Protein AF-A0A165A6G9-F1 (afdb_monomer_lite)

Structure (mmCIF, N/CA/C/O backbone):
data_AF-A0A165A6G9-F1
#
_entry.id   AF-A0A165A6G9-F1
#
loop_
_atom_site.group_PDB
_atom_site.id
_atom_site.type_symbol
_atom_site.label_atom_id
_atom_site.label_alt_id
_atom_site.label_comp_id
_atom_site.label_asym_id
_atom_site.label_entity_id
_atom_site.label_seq_id
_atom_site.pdbx_PDB_ins_code
_atom_site.Cartn_x
_atom_site.Cartn_y
_atom_site.Cartn_z
_atom_site.occupancy
_atom_site.B_iso_or_equiv
_atom_site.auth_seq_id
_atom_site.auth_comp_id
_atom_site.auth_asym_id
_atom_site.auth_atom_id
_atom_site.pdbx_PDB_model_num
ATOM 1 N N . MET A 1 1 ? 13.739 -10.660 8.181 1.00 81.69 1 MET A N 1
ATOM 2 C CA . MET A 1 1 ? 13.231 -10.036 6.948 1.00 81.69 1 MET A CA 1
ATOM 3 C C . MET A 1 1 ? 11.710 -9.953 7.021 1.00 81.69 1 MET A C 1
ATOM 5 O O . MET A 1 1 ? 11.061 -10.985 7.175 1.00 81.69 1 MET A O 1
ATOM 9 N N . GLN A 1 2 ? 11.152 -8.743 7.011 1.00 91.69 2 GLN A N 1
ATOM 10 C CA . GLN A 1 2 ? 9.726 -8.486 6.833 1.00 91.69 2 GLN A CA 1
ATOM 11 C C . GLN A 1 2 ? 9.306 -8.967 5.447 1.00 91.69 2 GLN A C 1
ATOM 13 O O . GLN A 1 2 ? 10.060 -8.857 4.481 1.00 91.69 2 GLN A O 1
ATOM 18 N N . ARG A 1 3 ? 8.102 -9.519 5.363 1.00 95.75 3 ARG A N 1
ATOM 19 C CA . ARG A 1 3 ? 7.525 -10.015 4.116 1.00 95.75 3 ARG A CA 1
ATOM 20 C C . ARG A 1 3 ? 6.357 -9.120 3.710 1.00 95.75 3 ARG A C 1
ATOM 22 O O . ARG A 1 3 ? 5.748 -8.523 4.603 1.00 95.75 3 ARG A O 1
ATOM 29 N N . PRO A 1 4 ? 6.022 -9.063 2.412 1.00 97.75 4 PRO A N 1
ATOM 30 C CA . PRO A 1 4 ? 4.798 -8.421 1.963 1.00 97.75 4 PRO A CA 1
ATOM 31 C C . PRO A 1 4 ? 3.583 -8.954 2.730 1.00 97.75 4 PRO A C 1
ATOM 33 O O . PRO A 1 4 ? 3.508 -10.139 3.061 1.00 97.75 4 PRO A O 1
ATOM 36 N N . THR A 1 5 ? 2.615 -8.077 2.985 1.00 98.25 5 THR A N 1
ATOM 37 C CA . THR A 1 5 ? 1.300 -8.439 3.526 1.00 98.25 5 THR A CA 1
ATOM 38 C C . THR A 1 5 ? 0.587 -9.429 2.608 1.00 98.25 5 THR A C 1
ATOM 40 O O . THR A 1 5 ? -0.023 -10.378 3.088 1.00 98.25 5 THR A O 1
ATOM 43 N N . CYS A 1 6 ? 0.693 -9.235 1.295 1.00 96.88 6 CYS A N 1
ATOM 44 C CA . CYS A 1 6 ? 0.310 -10.193 0.259 1.00 96.88 6 CYS A CA 1
ATOM 45 C C . CYS A 1 6 ? 1.300 -10.100 -0.906 1.00 96.88 6 CYS A C 1
ATOM 47 O O . CYS A 1 6 ? 1.928 -9.060 -1.100 1.00 96.88 6 CYS A O 1
ATOM 49 N N . SER A 1 7 ? 1.405 -11.165 -1.695 1.00 97.44 7 SER A N 1
ATOM 50 C CA . SER A 1 7 ? 2.203 -11.203 -2.925 1.00 97.44 7 SER A CA 1
ATOM 51 C C . SER A 1 7 ? 1.395 -11.839 -4.053 1.00 97.44 7 SER A C 1
ATOM 53 O O . SER A 1 7 ? 0.487 -12.625 -3.789 1.00 97.44 7 SER A O 1
ATOM 55 N N . GLY A 1 8 ? 1.745 -11.520 -5.300 1.00 97.75 8 GLY A N 1
ATOM 56 C CA . GLY A 1 8 ? 1.113 -12.093 -6.492 1.00 97.75 8 GLY A CA 1
ATOM 57 C C . GLY A 1 8 ? -0.307 -11.592 -6.764 1.00 97.75 8 GLY A C 1
ATOM 58 O O . GLY A 1 8 ? -1.039 -12.244 -7.503 1.00 97.75 8 GLY A O 1
ATOM 59 N N . ILE A 1 9 ? -0.709 -10.454 -6.183 1.00 97.94 9 ILE A N 1
ATOM 60 C CA . ILE A 1 9 ? -2.047 -9.884 -6.386 1.00 97.94 9 ILE A CA 1
ATOM 61 C C . ILE A 1 9 ? -2.006 -8.408 -6.783 1.00 97.94 9 ILE A C 1
ATOM 63 O O . ILE A 1 9 ? -1.076 -7.679 -6.445 1.00 97.94 9 ILE A O 1
ATOM 67 N N . ARG A 1 10 ? -3.071 -7.934 -7.432 1.00 97.50 10 ARG A N 1
ATOM 68 C CA . ARG A 1 10 ? -3.329 -6.511 -7.695 1.00 97.50 10 ARG A CA 1
ATOM 69 C C . ARG A 1 10 ? -4.549 -6.006 -6.926 1.00 97.50 10 ARG A C 1
ATOM 71 O O . ARG A 1 10 ? -5.509 -6.741 -6.699 1.00 97.50 10 ARG A O 1
ATOM 78 N N . ILE A 1 11 ? -4.538 -4.719 -6.579 1.00 98.19 11 ILE A N 1
ATOM 79 C CA . ILE A 1 11 ? -5.637 -4.050 -5.870 1.00 98.19 11 ILE A CA 1
ATOM 80 C C . ILE A 1 11 ? -6.477 -3.252 -6.867 1.00 98.19 11 ILE A C 1
ATOM 82 O O . ILE A 1 11 ? -6.028 -2.244 -7.415 1.00 98.19 11 ILE A O 1
ATOM 86 N N . ARG A 1 12 ? -7.713 -3.693 -7.111 1.00 97.06 12 ARG A N 1
ATOM 87 C CA . ARG A 1 12 ? -8.580 -3.107 -8.146 1.00 97.06 12 ARG A CA 1
ATOM 88 C C . ARG A 1 12 ? -9.448 -1.979 -7.604 1.00 97.06 12 ARG A C 1
ATOM 90 O O . ARG A 1 12 ? -9.757 -1.044 -8.336 1.00 97.06 12 ARG A O 1
ATOM 97 N N . SER A 1 13 ? -9.844 -2.080 -6.338 1.00 97.12 13 SER A N 1
ATOM 98 C CA . SER A 1 13 ? -10.849 -1.222 -5.711 1.00 97.12 13 SER A CA 1
ATOM 99 C C . SER A 1 13 ? -10.533 -0.947 -4.239 1.00 97.12 13 SER A C 1
ATOM 101 O O . SER A 1 13 ? -9.687 -1.601 -3.624 1.00 97.12 13 SER A O 1
ATOM 103 N N . THR A 1 14 ? -11.242 0.012 -3.642 1.00 96.62 14 THR A N 1
ATOM 104 C CA . THR A 1 14 ? -11.184 0.258 -2.193 1.00 96.62 14 THR A CA 1
ATOM 105 C C . THR A 1 14 ? -11.700 -0.933 -1.387 1.00 96.62 14 THR A C 1
ATOM 107 O O . THR A 1 14 ? -11.187 -1.186 -0.302 1.00 96.62 14 THR A O 1
ATOM 110 N N . GLN A 1 15 ? -12.642 -1.709 -1.930 1.00 96.44 15 GLN A N 1
ATOM 111 C CA . GLN A 1 15 ? -13.138 -2.931 -1.299 1.00 96.44 15 GLN A CA 1
ATOM 112 C C . GLN A 1 15 ? -12.048 -4.009 -1.214 1.00 96.44 15 GLN A C 1
ATOM 114 O O . GLN A 1 15 ? -11.901 -4.635 -0.164 1.00 96.44 15 GLN A O 1
ATOM 119 N N . ASP A 1 16 ? -11.233 -4.171 -2.264 1.00 97.81 16 ASP A N 1
ATOM 120 C CA . ASP A 1 16 ? -10.061 -5.056 -2.231 1.00 97.81 16 ASP A CA 1
ATOM 121 C C . ASP A 1 16 ? -9.096 -4.619 -1.114 1.00 97.81 16 ASP A C 1
ATOM 123 O O . ASP A 1 16 ? -8.673 -5.432 -0.289 1.00 97.81 16 ASP A O 1
ATOM 127 N N . ALA A 1 17 ? -8.806 -3.315 -1.029 1.00 98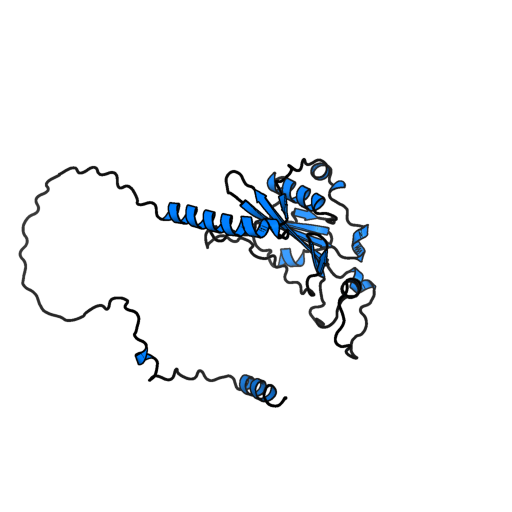.12 17 ALA A N 1
ATOM 128 C CA . ALA A 1 17 ? -7.949 -2.761 0.018 1.00 98.12 17 ALA A CA 1
ATOM 129 C C . ALA A 1 17 ? -8.520 -3.000 1.429 1.00 98.12 17 ALA A C 1
ATOM 131 O O . ALA A 1 17 ? -7.784 -3.406 2.328 1.00 98.12 17 ALA A O 1
ATOM 132 N N . HIS A 1 18 ? -9.827 -2.797 1.631 1.00 97.56 18 HIS A N 1
ATOM 133 C CA . HIS A 1 18 ? -10.496 -3.028 2.917 1.00 97.56 18 HIS A CA 1
ATOM 134 C C . HIS A 1 18 ? -10.428 -4.488 3.354 1.00 97.56 18 HIS A C 1
ATOM 136 O O . HIS A 1 18 ? -10.209 -4.739 4.535 1.00 97.56 18 HIS A O 1
ATOM 142 N N . ARG A 1 19 ? -10.551 -5.452 2.434 1.00 97.81 19 ARG A N 1
ATOM 143 C CA . ARG A 1 19 ? -10.390 -6.880 2.762 1.00 97.81 19 ARG A CA 1
ATOM 144 C C . ARG A 1 19 ? -8.980 -7.209 3.241 1.00 97.81 19 ARG A C 1
ATOM 146 O O . ARG A 1 19 ? -8.831 -7.885 4.256 1.00 97.81 19 ARG A O 1
ATOM 153 N N . ILE A 1 20 ? -7.955 -6.684 2.568 1.00 98.31 20 ILE A N 1
ATOM 154 C CA . ILE A 1 20 ? -6.555 -6.864 2.981 1.00 98.31 20 ILE A CA 1
ATOM 155 C C . ILE A 1 20 ? -6.313 -6.228 4.355 1.00 98.31 20 ILE A C 1
ATOM 157 O O . ILE A 1 20 ? -5.783 -6.875 5.255 1.00 98.31 20 ILE A O 1
ATOM 161 N N . ILE A 1 21 ? -6.766 -4.988 4.552 1.00 97.88 21 ILE A N 1
ATOM 162 C CA . ILE A 1 21 ? -6.654 -4.279 5.833 1.00 97.88 21 ILE A CA 1
ATOM 163 C C . ILE A 1 21 ? -7.393 -5.032 6.950 1.00 97.88 21 ILE A C 1
ATOM 165 O O . ILE A 1 21 ? -6.846 -5.187 8.040 1.00 97.88 21 ILE A O 1
ATOM 169 N N . ARG A 1 22 ? -8.589 -5.572 6.681 1.00 96.81 22 ARG A N 1
ATOM 170 C CA . ARG A 1 22 ? -9.343 -6.395 7.637 1.00 96.81 22 ARG A CA 1
ATOM 171 C C . ARG A 1 22 ? -8.592 -7.664 8.014 1.00 96.81 22 ARG A C 1
ATOM 173 O O . ARG A 1 22 ? -8.575 -8.035 9.184 1.00 96.81 22 ARG A O 1
ATOM 180 N N . ALA A 1 23 ? -7.974 -8.333 7.047 1.00 97.81 23 ALA A N 1
ATOM 181 C CA . ALA A 1 23 ? -7.169 -9.519 7.309 1.00 97.81 23 ALA A CA 1
ATOM 182 C C . ALA A 1 23 ? -5.972 -9.202 8.223 1.00 97.81 23 ALA A C 1
ATOM 184 O O . ALA A 1 23 ? -5.678 -9.983 9.127 1.00 97.81 23 ALA A O 1
ATOM 185 N N . VAL A 1 24 ? -5.327 -8.047 8.034 1.00 97.31 24 VAL A N 1
ATOM 186 C CA . VAL A 1 24 ? -4.235 -7.571 8.901 1.00 97.31 24 VAL A CA 1
ATOM 187 C C . VAL A 1 24 ? -4.740 -7.205 10.296 1.00 97.31 24 VAL A C 1
ATOM 189 O O . VAL A 1 24 ? -4.142 -7.609 11.285 1.00 97.31 24 VAL A O 1
ATOM 192 N N . GLU A 1 25 ? -5.872 -6.508 10.402 1.00 94.44 25 GLU A N 1
ATOM 193 C CA . GLU A 1 25 ? -6.500 -6.165 11.685 1.00 94.44 25 GLU A CA 1
ATOM 194 C C . GLU A 1 25 ? -6.889 -7.409 12.503 1.00 94.44 25 GLU A C 1
ATOM 196 O O . GLU A 1 25 ? -6.822 -7.410 13.730 1.00 94.44 25 GLU A O 1
ATOM 201 N N . LEU A 1 26 ? -7.256 -8.496 11.821 1.00 94.94 26 LEU A N 1
ATOM 202 C CA . LEU A 1 26 ? -7.512 -9.805 12.423 1.00 94.94 26 LEU A CA 1
ATOM 203 C C . LEU A 1 26 ? -6.234 -10.626 12.678 1.00 94.94 26 LEU A C 1
ATOM 205 O O . LEU A 1 26 ? -6.338 -11.796 13.040 1.00 94.94 26 LEU A O 1
ATOM 209 N N . ASN A 1 27 ? -5.046 -10.050 12.465 1.00 95.81 27 ASN A N 1
ATOM 210 C CA . ASN A 1 27 ? -3.739 -10.710 12.552 1.00 95.81 27 ASN A CA 1
ATOM 211 C C . ASN A 1 27 ? -3.600 -11.963 11.660 1.00 95.81 27 ASN A C 1
ATOM 213 O O . ASN A 1 27 ? -2.794 -12.845 11.944 1.00 95.81 27 ASN A O 1
ATOM 217 N N . LYS A 1 28 ? -4.379 -12.057 10.573 1.00 97.19 28 LYS A N 1
ATOM 218 C CA . LYS A 1 28 ? -4.275 -13.142 9.578 1.00 97.19 28 LYS A CA 1
ATOM 219 C C . LYS A 1 28 ? -3.214 -12.873 8.513 1.00 97.19 28 LYS A C 1
ATOM 221 O O . LYS A 1 28 ? -2.747 -13.806 7.871 1.00 97.19 28 LYS A O 1
ATOM 226 N N . LEU A 1 29 ? -2.861 -11.606 8.313 1.00 97.88 29 LEU A N 1
ATOM 227 C CA . LEU A 1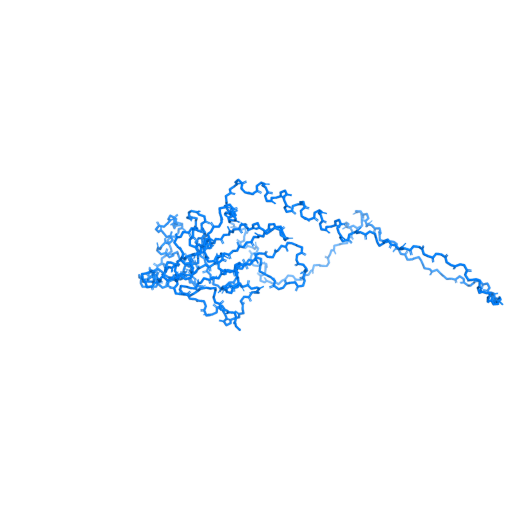 29 ? -1.793 -11.159 7.424 1.00 97.88 29 LEU A CA 1
ATOM 228 C C . LEU A 1 29 ? -0.826 -10.245 8.186 1.00 97.88 29 LEU A C 1
ATOM 230 O O . LEU A 1 29 ? -1.254 -9.571 9.126 1.00 97.88 29 LEU A O 1
ATOM 234 N N . PRO A 1 30 ? 0.460 -10.188 7.798 1.00 97.06 30 PRO A N 1
ATOM 235 C CA . PRO A 1 30 ? 1.442 -9.415 8.541 1.00 97.06 30 PRO A CA 1
ATOM 236 C C . PRO A 1 30 ? 1.252 -7.906 8.338 1.00 97.06 30 PRO A C 1
ATOM 238 O O . PRO A 1 30 ? 1.099 -7.421 7.212 1.00 97.06 30 PRO A O 1
ATOM 241 N N . LEU A 1 31 ? 1.317 -7.167 9.448 1.00 96.44 31 LEU A N 1
ATOM 242 C CA . LEU A 1 31 ? 1.461 -5.713 9.472 1.00 96.44 31 LEU A CA 1
ATOM 243 C C . LEU A 1 31 ? 2.947 -5.349 9.375 1.00 96.44 31 LEU A C 1
ATOM 245 O O . LEU A 1 31 ? 3.788 -5.924 10.065 1.00 96.44 31 LEU A O 1
ATOM 249 N N . THR A 1 32 ? 3.268 -4.354 8.558 1.00 96.31 32 THR A N 1
ATOM 250 C CA . THR A 1 32 ? 4.620 -3.796 8.471 1.00 96.31 32 THR A CA 1
ATOM 251 C C . THR A 1 32 ? 4.795 -2.767 9.578 1.00 96.31 32 THR A C 1
ATOM 253 O O . THR A 1 32 ? 4.120 -1.738 9.591 1.00 96.31 32 THR A O 1
ATOM 256 N N . VAL A 1 33 ? 5.693 -3.052 10.517 1.00 92.19 33 VAL A N 1
ATOM 257 C CA . VAL A 1 33 ? 5.825 -2.285 11.771 1.00 92.19 33 VAL A CA 1
ATOM 258 C C . VAL A 1 33 ? 7.044 -1.369 11.796 1.00 92.19 33 VAL A C 1
ATOM 260 O O . VAL A 1 33 ? 7.099 -0.439 12.595 1.00 92.19 33 VAL A O 1
ATOM 263 N N . ARG A 1 34 ? 8.018 -1.617 10.914 1.00 92.69 34 ARG A N 1
ATOM 264 C CA . ARG A 1 34 ? 9.239 -0.818 10.783 1.00 92.69 34 ARG A CA 1
ATOM 265 C C . ARG A 1 34 ? 9.567 -0.554 9.322 1.00 92.69 34 ARG A C 1
ATOM 267 O O . ARG A 1 34 ? 9.136 -1.286 8.430 1.00 92.69 34 ARG A O 1
ATOM 274 N N . ARG A 1 35 ? 10.407 0.452 9.079 1.00 93.88 35 ARG A N 1
ATOM 275 C CA . ARG A 1 35 ? 10.953 0.722 7.741 1.00 93.88 35 ARG A CA 1
ATOM 276 C C . ARG A 1 35 ? 11.623 -0.525 7.155 1.00 93.88 35 ARG A C 1
ATOM 278 O O . ARG A 1 35 ? 12.251 -1.301 7.882 1.00 93.88 35 ARG A O 1
ATOM 285 N N . LEU A 1 36 ? 11.505 -0.664 5.836 1.00 94.38 36 LEU A N 1
ATOM 286 C CA . LEU A 1 36 ? 12.205 -1.702 5.093 1.00 94.38 36 LEU A CA 1
ATOM 287 C C . LEU A 1 36 ? 13.716 -1.469 5.156 1.00 94.38 36 LEU A C 1
ATOM 289 O O . LEU A 1 36 ? 14.175 -0.328 4.983 1.00 94.38 36 LEU A O 1
ATOM 293 N N . ASP A 1 37 ? 14.468 -2.540 5.384 1.00 94.25 37 ASP A N 1
ATOM 294 C CA . ASP A 1 37 ? 15.924 -2.541 5.251 1.00 94.25 37 ASP A CA 1
ATOM 295 C C . ASP A 1 37 ? 16.361 -2.573 3.772 1.00 94.25 37 ASP A C 1
ATOM 297 O O . ASP A 1 37 ? 15.542 -2.524 2.852 1.00 94.25 37 ASP A O 1
ATOM 301 N N . GLY A 1 38 ? 17.673 -2.572 3.525 1.00 95.00 38 GLY A N 1
ATOM 302 C CA . GLY A 1 38 ? 18.204 -2.530 2.162 1.00 95.00 38 GLY A CA 1
ATOM 303 C C . GLY A 1 38 ? 17.859 -3.767 1.329 1.00 95.00 38 GLY A C 1
ATOM 304 O O . GLY A 1 38 ? 17.657 -3.641 0.124 1.00 95.00 38 GLY A O 1
ATOM 305 N N . GLU A 1 39 ? 17.781 -4.946 1.943 1.00 94.88 39 GLU A N 1
ATOM 306 C CA . GLU A 1 39 ? 17.461 -6.193 1.246 1.00 94.88 39 GLU A CA 1
ATOM 307 C C . GLU A 1 39 ? 15.965 -6.277 0.940 1.00 94.88 39 GLU A C 1
ATOM 309 O O . GLU A 1 39 ? 15.580 -6.520 -0.202 1.00 94.88 39 GLU A O 1
ATOM 314 N N . GLU A 1 40 ? 15.128 -5.947 1.922 1.00 95.94 40 GLU A N 1
ATOM 315 C CA . GLU A 1 40 ? 13.672 -5.867 1.796 1.00 95.94 40 GLU A CA 1
ATOM 316 C C . GLU A 1 40 ? 13.252 -4.872 0.700 1.00 95.94 40 GLU A C 1
ATOM 318 O O . GLU A 1 40 ? 12.342 -5.158 -0.075 1.00 95.94 40 GLU A O 1
ATOM 323 N N . ARG A 1 41 ? 13.939 -3.723 0.578 1.00 96.00 41 ARG A N 1
ATOM 324 C CA . ARG A 1 41 ? 13.697 -2.755 -0.512 1.00 96.00 41 ARG A CA 1
ATOM 325 C C . ARG A 1 41 ? 14.060 -3.310 -1.883 1.00 96.00 41 ARG A C 1
ATOM 327 O O . ARG A 1 41 ? 13.300 -3.120 -2.830 1.00 96.00 41 ARG A O 1
ATOM 334 N N . ARG A 1 42 ? 15.205 -3.991 -1.997 1.00 93.88 42 ARG A N 1
ATOM 335 C CA . ARG A 1 42 ? 15.635 -4.622 -3.257 1.00 93.88 42 ARG A CA 1
ATOM 336 C C . ARG A 1 42 ? 14.700 -5.754 -3.682 1.00 93.88 42 ARG A C 1
ATOM 338 O O . ARG A 1 42 ? 14.557 -5.991 -4.873 1.00 93.88 42 ARG A O 1
ATOM 345 N N . ALA A 1 43 ? 14.050 -6.415 -2.726 1.00 95.44 43 ALA A N 1
ATOM 346 C CA . ALA A 1 43 ? 13.124 -7.514 -2.980 1.00 95.44 43 ALA A CA 1
ATOM 347 C C . ALA A 1 43 ? 11.713 -7.075 -3.431 1.00 95.44 43 ALA A C 1
ATOM 349 O O . ALA A 1 43 ? 10.908 -7.935 -3.793 1.00 95.44 43 ALA A O 1
ATOM 350 N N . LEU A 1 44 ? 11.396 -5.772 -3.413 1.00 96.19 44 LEU A N 1
ATOM 351 C CA . LEU A 1 44 ? 10.101 -5.249 -3.861 1.00 96.19 44 LEU A CA 1
ATOM 352 C C . LEU A 1 44 ? 9.867 -5.539 -5.345 1.00 96.19 44 LEU A C 1
ATOM 354 O O . LEU A 1 44 ? 10.670 -5.128 -6.187 1.00 96.19 44 LEU A O 1
ATOM 358 N N . LYS A 1 45 ? 8.732 -6.165 -5.662 1.00 96.19 45 LYS A N 1
ATOM 359 C CA . LYS A 1 45 ? 8.368 -6.572 -7.027 1.00 96.19 45 LYS A CA 1
ATOM 360 C C . LYS A 1 45 ? 6.875 -6.415 -7.317 1.00 96.19 45 LYS A C 1
ATOM 362 O O . LYS A 1 45 ? 6.072 -6.151 -6.421 1.00 96.19 45 LYS A O 1
ATOM 367 N N . SER A 1 46 ? 6.513 -6.603 -8.586 1.00 97.56 46 SER A N 1
ATOM 368 C CA . SER A 1 46 ? 5.120 -6.660 -9.039 1.00 97.56 46 SER A CA 1
ATOM 369 C C . SER A 1 46 ? 4.319 -7.695 -8.236 1.00 97.56 46 SER A C 1
ATOM 371 O O . SER A 1 46 ? 4.794 -8.800 -7.974 1.00 97.56 46 SER A O 1
ATOM 373 N N . GLY A 1 47 ? 3.113 -7.322 -7.816 1.00 98.12 47 GLY A N 1
ATOM 374 C CA . GLY A 1 47 ? 2.213 -8.146 -7.016 1.00 98.12 47 GLY A CA 1
ATOM 375 C C . GLY A 1 47 ? 2.395 -8.036 -5.503 1.00 98.12 47 GLY A C 1
ATOM 376 O O . GLY A 1 47 ? 1.585 -8.600 -4.769 1.00 98.12 47 GLY A O 1
ATOM 377 N N . ASP A 1 48 ? 3.431 -7.349 -5.011 1.00 98.50 48 ASP A N 1
ATOM 378 C CA . ASP A 1 48 ? 3.616 -7.152 -3.573 1.00 98.50 48 ASP A CA 1
ATOM 379 C C . ASP A 1 48 ? 2.668 -6.071 -3.032 1.00 98.50 48 ASP A C 1
ATOM 381 O O . ASP A 1 48 ? 2.544 -4.974 -3.580 1.00 98.50 48 ASP A O 1
ATOM 385 N N . VAL A 1 49 ? 2.038 -6.365 -1.897 1.00 98.62 49 VAL A N 1
ATOM 386 C CA . VAL A 1 49 ? 1.153 -5.467 -1.152 1.00 98.62 49 VAL A CA 1
ATOM 387 C C . VAL A 1 49 ? 1.643 -5.386 0.284 1.00 98.62 49 VAL A C 1
ATOM 389 O O . VAL A 1 49 ? 1.866 -6.408 0.925 1.00 98.62 49 VAL A O 1
ATOM 392 N N . TRP A 1 50 ? 1.780 -4.173 0.804 1.00 98.56 50 TRP A N 1
ATOM 393 C CA . TRP A 1 50 ? 2.274 -3.883 2.145 1.00 98.56 50 TRP A CA 1
ATOM 394 C C . TRP A 1 50 ? 1.269 -3.016 2.889 1.00 98.56 50 TRP A C 1
ATOM 396 O O . TRP A 1 50 ? 0.841 -1.982 2.376 1.00 98.56 50 TRP A O 1
ATOM 406 N N . VAL A 1 51 ? 0.916 -3.415 4.107 1.00 98.38 51 VAL A N 1
ATOM 407 C CA . VAL A 1 51 ? 0.062 -2.637 5.008 1.00 98.38 51 VAL A CA 1
ATOM 408 C C . VAL A 1 51 ? 0.875 -2.181 6.208 1.00 98.38 51 VAL A C 1
ATOM 410 O O . VAL A 1 51 ? 1.649 -2.962 6.762 1.00 98.38 51 VAL A O 1
ATOM 413 N N . TRP A 1 52 ? 0.707 -0.924 6.607 1.00 96.88 52 TRP A N 1
ATOM 414 C CA . TRP A 1 52 ? 1.386 -0.330 7.756 1.00 96.88 52 TRP A CA 1
ATOM 415 C C . TRP A 1 52 ? 0.495 0.678 8.480 1.00 96.88 52 TRP A C 1
ATOM 417 O O . TRP A 1 52 ? -0.369 1.318 7.878 1.00 96.88 52 TRP A O 1
ATOM 427 N N . GLU A 1 53 ? 0.722 0.823 9.781 1.00 94.00 53 GLU A N 1
ATOM 428 C CA . GLU A 1 53 ? 0.075 1.836 10.615 1.00 94.00 53 GLU A CA 1
ATOM 429 C C . GLU A 1 53 ? 0.920 3.118 10.604 1.00 94.00 53 GLU A C 1
ATOM 431 O O . GLU A 1 53 ? 2.127 3.072 10.852 1.00 94.00 53 GLU A O 1
ATOM 436 N N . GLU A 1 54 ? 0.298 4.264 10.300 1.00 91.44 54 GLU A N 1
ATOM 437 C CA . GLU A 1 54 ? 0.941 5.571 10.438 1.00 91.44 54 GLU A CA 1
ATOM 438 C C . GLU A 1 54 ? 1.198 5.828 11.913 1.00 91.44 54 GLU A C 1
ATOM 440 O O . GLU A 1 54 ? 0.280 5.807 12.737 1.00 91.44 54 GLU A O 1
ATOM 445 N N . ARG A 1 55 ? 2.457 6.096 12.247 1.00 83.38 55 ARG A N 1
ATOM 446 C CA . ARG A 1 55 ? 2.813 6.482 13.605 1.00 83.38 55 ARG A CA 1
ATOM 447 C C . ARG A 1 55 ? 2.071 7.766 13.988 1.00 83.38 55 ARG A C 1
ATOM 449 O O . ARG A 1 55 ? 2.250 8.807 13.360 1.00 83.38 55 ARG A O 1
ATOM 456 N N . GLY A 1 56 ? 1.265 7.693 15.046 1.00 67.75 56 GLY A N 1
ATOM 457 C CA . GLY A 1 56 ? 0.666 8.874 15.662 1.00 67.75 56 GLY A CA 1
ATOM 458 C C . GLY A 1 56 ? 1.727 9.747 16.335 1.00 67.75 56 GLY A C 1
ATOM 459 O O . GLY A 1 56 ? 2.731 9.239 16.832 1.00 67.75 56 GLY A O 1
ATOM 460 N N . ALA A 1 57 ? 1.481 11.057 16.411 1.00 54.12 57 ALA A N 1
ATOM 461 C CA . ALA A 1 57 ? 2.408 12.040 16.987 1.00 54.12 57 ALA A CA 1
ATOM 462 C C . ALA A 1 57 ? 2.782 11.792 18.467 1.00 54.12 57 ALA A C 1
ATOM 464 O O . ALA A 1 57 ? 3.703 12.429 18.967 1.00 54.12 57 ALA A O 1
ATOM 465 N N . VAL A 1 58 ? 2.065 10.899 19.161 1.00 50.62 58 VAL A N 1
ATOM 466 C CA . VAL A 1 58 ? 2.219 10.616 20.599 1.00 50.62 58 VAL A CA 1
ATOM 467 C C . VAL A 1 58 ? 2.800 9.223 20.877 1.00 50.62 58 VAL A C 1
ATOM 469 O O . VAL A 1 58 ? 3.198 8.945 22.002 1.00 50.62 58 VAL A O 1
ATOM 472 N N . ASN A 1 59 ? 2.917 8.348 19.870 1.00 52.66 59 ASN A N 1
ATOM 473 C CA . ASN A 1 59 ? 3.554 7.044 20.061 1.00 52.66 59 ASN A CA 1
ATOM 474 C C . ASN A 1 59 ? 5.072 7.245 20.147 1.00 52.66 59 ASN A C 1
ATOM 476 O O . ASN A 1 59 ? 5.771 7.234 19.129 1.00 52.66 59 ASN A O 1
ATOM 480 N N . ASP A 1 60 ? 5.493 7.516 21.386 1.00 51.44 60 ASP A N 1
ATOM 481 C CA . ASP A 1 60 ? 6.797 7.408 22.038 1.00 51.44 60 ASP A CA 1
ATOM 482 C C . ASP A 1 60 ? 7.973 7.642 21.099 1.00 51.44 60 ASP A C 1
ATOM 484 O O . ASP A 1 60 ? 8.186 6.804 20.231 1.00 51.44 60 ASP A O 1
ATOM 488 N N . ALA A 1 61 ? 8.710 8.756 21.227 1.00 52.09 61 ALA A N 1
ATOM 489 C CA . ALA A 1 61 ? 9.793 9.210 20.330 1.00 52.09 61 ALA A CA 1
ATOM 490 C C . ALA A 1 61 ? 10.777 8.091 19.896 1.00 52.09 61 ALA A C 1
ATOM 492 O O . ALA A 1 61 ? 11.302 8.124 18.784 1.00 52.09 61 ALA A O 1
ATOM 493 N N . THR A 1 62 ? 10.885 7.045 20.707 1.00 52.91 62 THR A N 1
ATOM 494 C CA . THR A 1 62 ? 11.586 5.759 20.565 1.00 52.91 62 THR A CA 1
ATOM 495 C C . THR A 1 62 ? 10.998 4.729 19.579 1.00 52.91 62 THR A C 1
ATOM 497 O O . THR A 1 62 ? 11.670 3.758 19.238 1.00 52.91 62 THR A O 1
ATOM 500 N N . SER A 1 63 ? 9.772 4.902 19.081 1.00 55.66 63 SER A N 1
ATOM 501 C CA . SER A 1 63 ? 9.082 3.930 18.221 1.00 55.66 63 SER A CA 1
ATOM 502 C C . SER A 1 63 ? 9.620 3.960 16.786 1.00 55.66 63 SER A C 1
ATOM 504 O O . SER A 1 63 ? 9.522 4.973 16.096 1.00 55.66 63 SER A O 1
ATOM 506 N N . LEU A 1 64 ? 10.109 2.824 16.285 1.00 67.81 64 LEU A N 1
ATOM 507 C CA . LEU A 1 64 ? 10.610 2.606 14.912 1.00 67.81 64 LEU A CA 1
ATOM 508 C C . LEU A 1 64 ? 9.503 2.625 13.825 1.00 67.81 64 LEU A C 1
ATOM 510 O O . LEU A 1 64 ? 9.605 1.931 12.812 1.00 67.81 64 LEU A O 1
ATOM 514 N N . GLY A 1 65 ? 8.428 3.384 14.047 1.00 77.38 65 GLY A N 1
ATOM 515 C CA . GLY A 1 65 ? 7.232 3.404 13.212 1.00 77.38 65 GLY A CA 1
ATOM 516 C C . GLY A 1 65 ? 7.433 4.078 11.853 1.00 77.38 65 GLY A C 1
ATOM 517 O O . GLY A 1 65 ? 8.417 4.778 11.597 1.00 77.38 65 GLY A O 1
ATOM 518 N N . ILE A 1 66 ? 6.470 3.865 10.959 1.00 90.19 66 ILE A N 1
ATOM 519 C CA . ILE A 1 66 ? 6.489 4.409 9.602 1.00 90.19 66 ILE A CA 1
ATOM 520 C C . ILE A 1 66 ? 5.577 5.640 9.560 1.00 90.19 66 ILE A C 1
ATOM 522 O O . ILE A 1 66 ? 4.401 5.570 9.896 1.00 90.19 66 ILE A O 1
ATOM 526 N N . GLU A 1 67 ? 6.124 6.780 9.143 1.00 90.00 67 GLU A N 1
ATOM 527 C CA . GLU A 1 67 ? 5.346 8.003 8.863 1.00 90.00 67 GLU A CA 1
ATOM 528 C C . GLU A 1 67 ? 5.070 8.160 7.367 1.00 90.00 67 GLU A C 1
ATOM 530 O O . GLU A 1 67 ? 4.031 8.658 6.938 1.00 90.00 67 GLU A O 1
ATOM 535 N N . ARG A 1 68 ? 6.043 7.748 6.552 1.00 92.12 68 ARG A N 1
ATOM 536 C CA . ARG A 1 68 ? 5.989 7.787 5.096 1.00 92.12 68 ARG A CA 1
ATOM 537 C C . ARG A 1 68 ? 6.633 6.534 4.549 1.00 92.12 68 ARG A C 1
ATOM 539 O O . ARG A 1 68 ? 7.740 6.162 4.947 1.00 92.12 68 ARG A O 1
ATOM 546 N N . TRP A 1 69 ? 5.960 5.925 3.588 1.00 96.19 69 TRP A N 1
ATOM 547 C CA . TRP A 1 69 ? 6.508 4.786 2.883 1.00 96.19 69 TRP A CA 1
ATOM 548 C C . TRP A 1 69 ? 7.744 5.196 2.068 1.00 96.19 69 TRP A C 1
ATOM 550 O O . TRP A 1 69 ? 7.683 6.128 1.267 1.00 96.19 69 TRP A O 1
ATOM 560 N N . THR A 1 70 ? 8.872 4.516 2.289 1.00 94.75 70 THR A N 1
ATOM 561 C CA . THR A 1 70 ? 10.146 4.793 1.604 1.00 94.75 70 THR A CA 1
ATOM 562 C C . THR A 1 70 ? 10.743 3.485 1.093 1.00 94.75 70 THR A C 1
ATOM 564 O O . THR A 1 70 ? 11.101 2.619 1.886 1.00 94.75 70 THR A O 1
ATOM 567 N N . ASP A 1 71 ? 10.845 3.353 -0.226 1.00 94.75 71 ASP A N 1
ATOM 568 C CA . ASP A 1 71 ? 11.267 2.142 -0.947 1.00 94.75 71 ASP A CA 1
ATOM 569 C C . ASP A 1 71 ? 12.604 2.314 -1.689 1.00 94.75 71 ASP A C 1
ATOM 571 O O . ASP A 1 71 ? 13.176 1.334 -2.148 1.00 94.75 71 ASP A O 1
ATOM 575 N N . GLY A 1 72 ? 13.137 3.539 -1.761 1.00 92.00 72 GLY A N 1
ATOM 576 C CA . GLY A 1 72 ? 14.407 3.837 -2.427 1.00 92.00 72 GLY A CA 1
ATOM 577 C C . GLY A 1 72 ? 14.319 3.926 -3.953 1.00 92.00 72 GLY A C 1
ATOM 578 O O . GLY A 1 72 ? 15.361 3.994 -4.594 1.00 92.00 72 GLY A O 1
ATOM 579 N N . ARG A 1 73 ? 13.109 3.938 -4.527 1.00 92.69 73 ARG A N 1
ATOM 580 C CA . ARG A 1 73 ? 12.887 4.067 -5.976 1.00 92.69 73 ARG A CA 1
ATOM 581 C C . ARG A 1 73 ? 12.533 5.506 -6.357 1.00 92.69 73 ARG A C 1
ATOM 583 O O . ARG A 1 73 ? 11.911 6.234 -5.577 1.00 92.69 73 ARG A O 1
ATOM 590 N N . THR A 1 74 ? 12.898 5.908 -7.572 1.00 91.50 74 THR A N 1
ATOM 591 C CA . THR A 1 74 ? 12.567 7.229 -8.123 1.00 91.50 74 THR A CA 1
ATOM 592 C C . THR A 1 74 ? 11.219 7.169 -8.819 1.00 91.50 74 THR A C 1
ATOM 594 O O . THR A 1 74 ? 11.000 6.329 -9.682 1.00 91.50 74 THR A O 1
ATOM 597 N N . TYR A 1 75 ? 10.314 8.087 -8.484 1.00 93.00 75 TYR A N 1
ATOM 598 C CA . TYR A 1 75 ? 8.973 8.125 -9.063 1.00 93.00 75 TYR A CA 1
ATOM 599 C C . TYR A 1 75 ? 8.706 9.422 -9.829 1.00 93.00 75 TYR A C 1
ATOM 601 O O . TYR A 1 75 ? 9.305 10.472 -9.572 1.00 93.00 75 TYR A O 1
ATOM 609 N N . GLY A 1 76 ? 7.789 9.344 -10.791 1.00 89.94 76 GLY A N 1
ATOM 610 C CA . GLY A 1 76 ? 7.151 10.512 -11.392 1.00 89.94 76 GLY A CA 1
ATOM 611 C C . GLY A 1 76 ? 6.124 11.178 -10.459 1.00 89.94 76 GLY A C 1
ATOM 612 O O . GLY A 1 76 ? 5.867 10.688 -9.354 1.00 89.94 76 GLY A O 1
ATOM 613 N N . PRO A 1 77 ? 5.506 12.291 -10.901 1.00 92.31 77 PRO A N 1
ATOM 614 C CA . PRO A 1 77 ? 4.428 12.954 -10.171 1.00 92.31 77 PRO A CA 1
ATOM 615 C C . PRO A 1 77 ? 3.259 12.007 -9.889 1.00 92.31 77 PRO A C 1
ATOM 617 O O . PRO A 1 77 ? 2.920 11.164 -10.725 1.00 92.31 77 PRO A O 1
ATOM 620 N N . SER A 1 78 ? 2.611 12.180 -8.736 1.00 94.00 78 SER A N 1
ATOM 621 C CA . SER A 1 78 ? 1.462 11.356 -8.371 1.00 94.00 78 SER A CA 1
ATOM 622 C C . SER A 1 78 ? 0.271 11.601 -9.298 1.00 94.00 78 SER A C 1
ATOM 624 O O . SER A 1 78 ? -0.008 12.725 -9.721 1.00 94.00 78 SER A O 1
ATOM 626 N N . ARG A 1 79 ? -0.465 10.531 -9.596 1.00 94.44 79 ARG A N 1
ATOM 627 C CA . ARG A 1 79 ? -1.732 10.574 -10.331 1.00 94.44 79 ARG A CA 1
ATOM 628 C C . ARG A 1 79 ? -2.852 10.079 -9.437 1.00 94.44 79 ARG A C 1
ATOM 630 O O . ARG A 1 79 ? -2.702 9.093 -8.722 1.00 94.44 79 ARG A O 1
ATOM 637 N N . VAL A 1 80 ? -3.968 10.795 -9.453 1.00 94.00 80 VAL A N 1
ATOM 638 C CA . VAL A 1 80 ? -5.150 10.461 -8.661 1.00 94.00 80 VAL A CA 1
ATOM 639 C C . VAL A 1 80 ? -6.094 9.651 -9.528 1.00 94.00 80 VAL A C 1
ATOM 641 O O . VAL A 1 80 ? -6.455 10.101 -10.611 1.00 94.00 80 VAL A O 1
ATOM 644 N N . ARG A 1 81 ? -6.524 8.494 -9.032 1.00 92.94 81 ARG A N 1
ATOM 645 C CA . ARG A 1 81 ? -7.645 7.754 -9.608 1.00 92.94 81 ARG A CA 1
ATOM 646 C C . ARG A 1 81 ? -8.459 7.179 -8.462 1.00 92.94 81 ARG A C 1
ATOM 648 O O . ARG A 1 81 ? -7.923 6.425 -7.651 1.00 92.94 81 ARG A O 1
ATOM 655 N N . ASP A 1 82 ? -9.718 7.592 -8.380 1.00 90.31 82 ASP A N 1
ATOM 656 C CA . ASP A 1 82 ? -10.598 7.311 -7.246 1.00 90.31 82 ASP A CA 1
ATOM 657 C C . ASP A 1 82 ? -9.938 7.735 -5.916 1.00 90.31 82 ASP A C 1
ATOM 659 O O . ASP A 1 82 ? -9.396 8.838 -5.798 1.00 90.31 82 ASP A O 1
ATOM 663 N N . ASP A 1 83 ? -9.934 6.854 -4.917 1.00 95.12 83 ASP A N 1
ATOM 664 C CA . ASP A 1 83 ? -9.274 7.078 -3.630 1.00 95.12 83 ASP A CA 1
ATOM 665 C C . ASP A 1 83 ? -7.765 6.754 -3.629 1.00 95.12 83 ASP A C 1
ATOM 667 O O . ASP A 1 83 ? -7.099 6.894 -2.600 1.00 95.12 83 ASP A O 1
ATOM 671 N N . PHE A 1 84 ? -7.197 6.343 -4.762 1.00 97.44 84 PHE A N 1
ATOM 672 C CA . PHE A 1 84 ? -5.808 5.896 -4.853 1.00 97.44 84 PHE A CA 1
ATOM 673 C C . PHE A 1 84 ? -4.872 6.982 -5.395 1.00 97.44 84 PHE A C 1
ATOM 675 O O . PHE A 1 84 ? -5.268 7.884 -6.145 1.00 97.44 84 PHE A O 1
ATOM 682 N N . LEU A 1 85 ? -3.598 6.886 -5.013 1.00 97.38 85 LEU A N 1
ATOM 683 C CA . LEU A 1 85 ? -2.494 7.586 -5.666 1.00 97.38 85 LEU A CA 1
ATOM 684 C C . LEU A 1 85 ? -1.632 6.581 -6.422 1.00 97.38 85 LEU A C 1
ATOM 686 O O . LEU A 1 85 ? -1.302 5.523 -5.896 1.00 97.38 85 LEU A O 1
ATOM 690 N N . PHE A 1 86 ? -1.241 6.943 -7.636 1.00 97.12 86 PHE A N 1
ATOM 691 C CA . PHE A 1 86 ? -0.368 6.154 -8.490 1.00 97.12 86 PHE A CA 1
ATOM 692 C C . PHE A 1 86 ? 0.923 6.914 -8.742 1.00 97.12 86 PHE A C 1
ATOM 694 O O . PHE A 1 86 ? 0.908 8.112 -9.027 1.00 97.12 86 PHE A O 1
ATOM 701 N N . TYR A 1 87 ? 2.028 6.196 -8.656 1.00 96.75 87 TYR A N 1
ATOM 702 C CA . TYR A 1 87 ? 3.366 6.678 -8.929 1.00 96.75 87 TYR A CA 1
ATOM 703 C C . TYR A 1 87 ? 4.028 5.652 -9.820 1.00 96.75 87 TYR A C 1
ATOM 705 O O . TYR A 1 87 ? 4.079 4.485 -9.445 1.00 96.75 87 TYR A O 1
ATOM 713 N N . THR A 1 88 ? 4.589 6.070 -10.942 1.00 94.31 88 THR A N 1
ATOM 714 C CA . THR A 1 88 ? 5.384 5.137 -11.739 1.00 94.31 88 THR A CA 1
ATOM 715 C C . THR A 1 88 ? 6.835 5.468 -11.649 1.00 94.31 88 THR A C 1
ATOM 717 O O . THR A 1 88 ? 7.227 6.640 -11.628 1.00 94.31 88 THR A O 1
ATOM 720 N N . GLU A 1 89 ? 7.593 4.394 -11.542 1.00 92.12 89 GLU A N 1
ATOM 721 C CA . GLU A 1 89 ? 9.027 4.406 -11.523 1.00 92.12 89 GLU A CA 1
ATOM 722 C C . GLU A 1 89 ? 9.569 5.157 -12.740 1.00 92.12 89 GLU A C 1
ATOM 724 O O . GLU A 1 89 ? 9.078 5.040 -13.868 1.00 92.12 89 GLU A O 1
ATOM 729 N N . ARG A 1 90 ? 10.560 5.996 -12.467 1.00 85.25 90 ARG A N 1
ATOM 730 C CA . ARG A 1 90 ? 11.396 6.627 -13.475 1.00 85.25 90 ARG A CA 1
ATOM 731 C C . ARG A 1 90 ? 12.778 6.021 -13.382 1.00 85.25 90 ARG A C 1
ATOM 733 O O . ARG A 1 90 ? 13.219 5.624 -12.306 1.00 85.25 90 ARG A O 1
ATOM 740 N N . ASP A 1 91 ? 13.446 6.001 -14.522 1.00 73.81 91 ASP A N 1
ATOM 741 C CA . ASP A 1 91 ? 14.859 5.680 -14.565 1.00 73.81 91 ASP A CA 1
ATOM 742 C C . ASP A 1 91 ? 15.634 6.726 -13.746 1.00 73.81 91 ASP A C 1
ATOM 744 O O . ASP A 1 91 ? 15.434 7.934 -13.914 1.00 73.81 91 ASP A O 1
ATOM 748 N N . ALA A 1 92 ? 16.468 6.254 -12.821 1.00 64.94 92 ALA A N 1
ATOM 749 C CA . ALA A 1 92 ? 17.296 7.110 -11.986 1.00 64.94 92 ALA A CA 1
ATOM 750 C C . ALA A 1 92 ? 18.395 7.810 -12.799 1.00 64.94 92 ALA A C 1
ATOM 752 O O . ALA A 1 92 ? 18.782 8.922 -12.446 1.00 64.94 92 ALA A O 1
ATOM 753 N N . GLU A 1 93 ? 18.858 7.198 -13.892 1.00 62.03 93 GLU A N 1
ATOM 754 C CA . GLU A 1 93 ? 19.879 7.774 -14.770 1.00 62.03 93 GLU A CA 1
ATOM 755 C C . GLU A 1 93 ? 19.290 8.832 -15.711 1.00 62.03 93 GLU A C 1
ATOM 757 O O . GLU A 1 93 ? 19.996 9.737 -16.150 1.00 62.03 93 GLU A O 1
ATOM 762 N N . HIS A 1 94 ? 17.985 8.754 -15.997 1.00 63.56 94 HIS A N 1
ATOM 763 C CA . HIS A 1 94 ? 17.297 9.645 -16.934 1.00 63.56 94 HIS A CA 1
ATOM 764 C C . HIS A 1 94 ? 15.953 10.149 -16.372 1.00 63.56 94 HIS A C 1
ATOM 766 O O . HIS A 1 94 ? 14.884 9.829 -16.907 1.00 63.56 94 HIS A O 1
ATOM 772 N N . PRO A 1 95 ? 15.973 10.976 -15.307 1.00 60.06 95 PRO A N 1
ATOM 773 C CA . PRO A 1 95 ? 14.767 11.419 -14.608 1.00 60.06 95 PRO A CA 1
ATOM 774 C C . PRO A 1 95 ? 13.851 12.299 -15.472 1.00 60.06 95 PRO A C 1
ATOM 776 O O . PRO A 1 95 ? 12.642 12.325 -15.245 1.00 60.06 95 PRO A O 1
ATOM 779 N N . GLU A 1 96 ? 14.390 12.988 -16.478 1.00 62.25 96 GLU A N 1
ATOM 780 C CA . GLU A 1 96 ? 13.640 13.879 -17.376 1.00 62.25 96 GLU A CA 1
ATOM 781 C C . GLU A 1 96 ? 12.643 13.127 -18.280 1.00 62.25 96 GLU A C 1
ATOM 783 O O . GLU A 1 96 ? 11.745 13.741 -18.849 1.00 62.25 96 GLU A O 1
ATOM 788 N N . ARG A 1 97 ? 12.766 11.796 -18.409 1.00 63.41 97 ARG A N 1
ATOM 789 C CA . ARG A 1 97 ? 11.999 10.987 -19.369 1.00 63.41 97 ARG A CA 1
ATOM 790 C C . ARG A 1 97 ? 10.674 10.483 -18.769 1.00 63.41 97 ARG A C 1
ATOM 792 O O . ARG A 1 97 ? 10.689 9.587 -17.919 1.00 63.41 97 ARG A O 1
ATOM 799 N N . PRO A 1 98 ? 9.499 10.994 -19.192 1.00 57.75 98 PRO A N 1
ATOM 800 C CA . PRO A 1 98 ? 8.213 10.474 -18.735 1.00 57.75 98 PRO A CA 1
ATOM 801 C C . PRO A 1 98 ? 7.875 9.140 -19.423 1.00 57.75 98 PRO A C 1
ATOM 803 O O . PRO A 1 98 ? 7.972 9.015 -20.642 1.00 57.75 98 PRO A O 1
ATOM 806 N N . SER A 1 99 ? 7.408 8.152 -18.659 1.00 62.38 99 SER A N 1
ATOM 807 C CA . SER A 1 99 ? 6.952 6.861 -19.200 1.00 62.38 99 SER A CA 1
ATOM 808 C C . SER A 1 99 ? 5.605 6.973 -19.936 1.00 62.38 99 SER A C 1
ATOM 810 O O . SER A 1 99 ? 4.777 7.842 -19.635 1.00 62.38 99 SER A O 1
ATOM 812 N N . LYS A 1 100 ? 5.349 6.101 -20.928 1.00 63.00 100 LYS A N 1
ATOM 813 C CA . LYS A 1 100 ? 4.165 6.217 -21.819 1.00 63.00 100 LYS A CA 1
ATOM 814 C C . LYS A 1 100 ? 2.828 6.140 -21.081 1.00 63.00 100 LYS A C 1
ATOM 816 O O . LYS A 1 100 ? 1.889 6.855 -21.442 1.00 63.00 100 LYS A O 1
ATOM 821 N N . TRP A 1 101 ? 2.731 5.326 -20.027 1.00 62.19 101 TRP A N 1
ATOM 822 C CA . TRP A 1 101 ? 1.525 5.260 -19.190 1.00 62.19 101 TRP A CA 1
ATOM 823 C C . TRP A 1 101 ? 1.225 6.633 -18.540 1.00 62.19 101 TRP A C 1
ATOM 825 O O . TRP A 1 101 ? 0.062 7.028 -18.457 1.00 62.19 101 TRP A O 1
ATOM 835 N N . ALA A 1 102 ? 2.259 7.394 -18.142 1.00 63.50 102 ALA A N 1
ATOM 836 C CA . ALA A 1 102 ? 2.110 8.708 -17.518 1.00 63.50 102 ALA A CA 1
ATOM 837 C C . ALA A 1 102 ? 1.543 9.709 -18.529 1.00 63.50 102 ALA A C 1
ATOM 839 O O . ALA A 1 102 ? 0.673 10.516 -18.199 1.00 63.50 102 ALA A O 1
ATOM 840 N N . ARG A 1 103 ? 1.994 9.607 -19.786 1.00 64.31 103 ARG A N 1
ATOM 841 C CA . ARG A 1 103 ? 1.501 10.407 -20.914 1.00 64.31 103 ARG A CA 1
ATOM 842 C C . ARG A 1 103 ? 0.031 10.103 -21.217 1.00 64.31 103 ARG A C 1
ATOM 844 O O . ARG A 1 103 ? -0.756 11.030 -21.381 1.00 64.31 103 ARG A O 1
ATOM 851 N N . LYS A 1 104 ? -0.361 8.820 -21.196 1.00 64.00 104 LYS A N 1
ATOM 852 C CA . LYS A 1 104 ? -1.753 8.376 -21.411 1.00 64.00 104 LYS A CA 1
ATOM 853 C C . LYS A 1 104 ? -2.717 8.868 -20.319 1.00 64.00 104 LYS A C 1
ATOM 855 O O . LYS A 1 104 ? -3.903 9.008 -20.589 1.00 64.00 104 LYS A O 1
ATOM 860 N N . GLN A 1 105 ? -2.218 9.180 -19.118 1.00 63.91 105 GLN A N 1
ATOM 861 C CA . GLN A 1 105 ? -2.996 9.769 -18.016 1.00 63.91 105 GLN A CA 1
ATOM 862 C C . GLN A 1 105 ? -2.849 11.302 -17.892 1.00 63.91 105 GLN A C 1
ATOM 864 O O . GLN A 1 105 ? -3.066 11.868 -16.818 1.00 63.91 105 GLN A O 1
ATOM 869 N N . GLY A 1 106 ? -2.487 11.993 -18.979 1.00 56.22 106 GLY A N 1
ATOM 870 C CA . GLY A 1 106 ? -2.523 13.459 -19.044 1.00 56.22 106 GLY A CA 1
ATOM 871 C C . GLY A 1 106 ? -1.269 14.165 -18.518 1.00 56.22 106 GLY A C 1
ATOM 872 O O . GLY A 1 106 ? -1.355 15.279 -18.004 1.00 56.22 106 GLY A O 1
ATOM 873 N N . ALA A 1 107 ? -0.091 13.539 -18.600 1.00 57.94 107 ALA A N 1
ATOM 874 C CA . ALA A 1 107 ? 1.168 14.268 -18.454 1.00 57.94 107 ALA A CA 1
ATOM 875 C C . ALA A 1 107 ? 1.473 15.058 -19.740 1.00 57.94 107 ALA A C 1
ATOM 877 O O . ALA A 1 107 ? 1.861 14.466 -20.749 1.00 57.94 107 ALA A O 1
ATOM 878 N N . SER A 1 108 ? 1.311 16.384 -19.708 1.00 48.12 108 SER A N 1
ATOM 879 C CA . SER A 1 108 ? 1.825 17.268 -20.761 1.00 48.12 108 SER A CA 1
ATOM 880 C C . SER A 1 108 ? 3.359 17.255 -20.729 1.00 48.12 108 SER A C 1
ATOM 882 O O . SER A 1 108 ? 3.927 17.559 -19.680 1.00 48.12 108 SER A O 1
ATOM 884 N N . PRO A 1 109 ? 4.052 16.916 -21.829 1.00 54.22 109 PRO A N 1
ATOM 885 C CA . PRO A 1 109 ? 5.497 17.042 -21.896 1.00 54.22 109 PRO A CA 1
ATOM 886 C C . PRO A 1 109 ? 5.827 18.489 -22.258 1.00 54.22 109 PRO A C 1
ATOM 888 O O . PRO A 1 109 ? 5.683 18.901 -23.407 1.00 54.22 109 PRO A O 1
ATOM 891 N N . THR A 1 110 ? 6.229 19.282 -21.273 1.00 50.09 110 THR A N 1
ATOM 892 C CA . THR A 1 110 ? 6.869 20.576 -21.517 1.00 50.09 110 THR A CA 1
ATOM 893 C C . THR A 1 110 ? 8.350 20.327 -21.783 1.00 50.09 110 THR A C 1
ATOM 895 O O . THR A 1 110 ? 9.109 20.124 -20.843 1.00 50.09 110 THR A O 1
ATOM 898 N N . GLY A 1 111 ? 8.733 20.319 -23.062 1.00 50.56 111 GLY A N 1
ATOM 899 C CA . GLY A 1 111 ? 10.125 20.240 -23.516 1.00 50.56 111 GLY A CA 1
ATOM 900 C C . GLY A 1 111 ? 10.494 18.879 -24.103 1.00 50.56 111 GLY A C 1
ATOM 901 O O . GLY A 1 111 ? 10.776 17.941 -23.372 1.00 50.56 111 GLY A O 1
ATOM 902 N N . SER A 1 112 ? 10.502 18.771 -25.432 1.00 47.72 112 SER A N 1
ATOM 903 C CA . SER A 1 112 ? 11.113 17.645 -26.146 1.00 47.72 112 SER A CA 1
ATOM 904 C C . SER A 1 112 ? 12.609 17.913 -26.303 1.00 47.72 112 SER A C 1
ATOM 906 O O . SER A 1 112 ? 12.990 18.819 -27.051 1.00 47.72 112 SER A O 1
ATOM 908 N N . SER A 1 113 ? 13.447 17.152 -25.600 1.00 50.09 113 SER A N 1
ATOM 909 C CA . SER A 1 113 ? 14.900 17.202 -25.779 1.00 50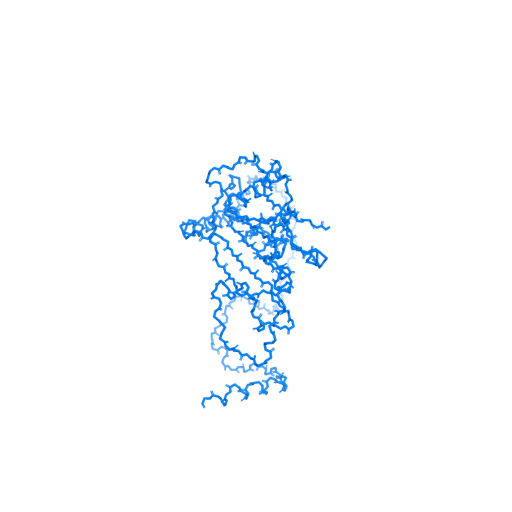.09 113 SER A CA 1
ATOM 910 C C . SER A 1 113 ? 15.298 16.311 -26.965 1.00 50.09 113 SER A C 1
ATOM 912 O O . SER A 1 113 ? 14.763 15.210 -27.089 1.00 50.09 113 SER A O 1
ATOM 914 N N . PRO A 1 114 ? 16.258 16.699 -27.826 1.00 46.91 114 PRO A N 1
ATOM 915 C CA . PRO A 1 114 ? 16.708 15.868 -28.952 1.00 46.91 114 PRO A CA 1
ATOM 916 C C . PRO A 1 114 ? 17.336 14.519 -28.543 1.00 46.91 114 PRO A C 1
ATOM 918 O O . PRO A 1 114 ? 17.546 13.663 -29.397 1.00 46.91 114 PRO A O 1
ATOM 921 N N . TYR A 1 115 ? 17.619 14.318 -27.248 1.00 49.44 115 TYR A N 1
ATOM 922 C CA . TYR A 1 115 ? 18.101 13.058 -26.663 1.00 49.44 115 TYR A CA 1
ATOM 923 C C . TYR A 1 115 ? 16.976 12.155 -26.111 1.00 49.44 115 TYR A C 1
ATOM 925 O O . TYR A 1 115 ? 17.255 11.159 -25.432 1.00 49.44 115 TYR A O 1
ATOM 933 N N . ASP A 1 116 ? 15.708 12.473 -26.390 1.00 53.47 116 ASP A N 1
ATOM 934 C CA . ASP A 1 116 ? 14.557 11.607 -26.116 1.00 53.47 116 ASP A CA 1
ATOM 935 C C . ASP A 1 116 ? 14.509 10.442 -27.117 1.00 53.47 116 ASP A C 1
ATOM 937 O O . ASP A 1 116 ? 13.658 10.378 -28.006 1.00 53.47 116 ASP A O 1
ATOM 941 N N . GLN A 1 117 ? 15.422 9.476 -26.974 1.00 55.81 117 GLN A N 1
ATOM 942 C CA . GLN A 1 117 ? 15.163 8.152 -27.530 1.00 55.81 117 GLN A CA 1
ATOM 943 C C . GLN A 1 117 ? 13.954 7.560 -26.788 1.00 55.81 117 GLN A C 1
ATOM 945 O O . GLN A 1 117 ? 13.977 7.469 -25.556 1.00 55.81 117 GLN A O 1
ATOM 950 N N . PRO A 1 118 ? 12.874 7.186 -27.497 1.00 54.25 118 PRO A N 1
ATOM 951 C CA . PRO A 1 118 ? 11.704 6.613 -26.855 1.00 54.25 118 PRO A CA 1
ATOM 952 C C . PRO A 1 118 ? 12.102 5.308 -26.161 1.00 54.25 118 PRO A C 1
ATOM 954 O O . PRO A 1 118 ? 12.704 4.440 -26.795 1.00 54.25 118 PRO A O 1
ATOM 957 N N . ARG A 1 119 ? 11.735 5.150 -24.877 1.00 59.62 119 ARG A N 1
ATOM 958 C CA . ARG A 1 119 ? 11.830 3.846 -24.202 1.00 59.62 119 ARG A CA 1
ATOM 959 C C . ARG A 1 119 ? 11.183 2.794 -25.097 1.00 59.62 119 ARG A C 1
ATOM 961 O O . ARG A 1 119 ? 10.123 3.031 -25.709 1.00 59.62 119 ARG A O 1
ATOM 968 N N . SER A 1 120 ? 11.841 1.640 -25.187 1.00 65.06 120 SER A N 1
ATOM 969 C CA . SER A 1 120 ? 11.237 0.494 -25.848 1.00 65.06 120 SER A CA 1
ATOM 970 C C . SER A 1 120 ? 9.912 0.203 -25.144 1.00 65.06 120 SER A C 1
ATOM 972 O O . SER A 1 120 ? 9.768 0.380 -23.935 1.00 65.06 120 SER A O 1
ATOM 974 N N . SER A 1 121 ? 8.907 -0.207 -25.909 1.00 66.31 121 SER A N 1
ATOM 975 C CA . SER A 1 121 ? 7.596 -0.551 -25.353 1.00 66.31 121 SER A CA 1
ATOM 976 C C . SER A 1 121 ? 7.702 -1.602 -24.243 1.00 66.31 121 SER A C 1
ATOM 978 O O . SER A 1 121 ? 6.885 -1.591 -23.336 1.00 66.31 121 SER A O 1
ATOM 980 N N . ALA A 1 122 ? 8.716 -2.472 -24.305 1.00 70.44 122 ALA A N 1
ATOM 981 C CA . ALA A 1 122 ? 8.994 -3.489 -23.297 1.00 70.44 122 ALA A CA 1
ATOM 982 C C . ALA A 1 122 ? 9.407 -2.881 -21.947 1.00 70.44 122 ALA A C 1
ATOM 984 O O . ALA A 1 122 ? 8.911 -3.286 -20.906 1.00 70.44 122 ALA A O 1
ATOM 985 N N . ASP A 1 123 ? 10.249 -1.855 -21.960 1.00 71.88 123 ASP A N 1
ATOM 986 C CA . ASP A 1 123 ? 10.775 -1.235 -20.743 1.00 71.88 123 ASP A CA 1
ATOM 987 C C . ASP A 1 123 ? 9.705 -0.403 -19.994 1.00 71.88 123 ASP A C 1
ATOM 989 O O . ASP A 1 123 ? 9.654 -0.346 -18.763 1.00 71.88 123 ASP A O 1
ATOM 993 N N . ASP A 1 124 ? 8.749 0.168 -20.736 1.00 72.38 124 ASP A N 1
ATOM 994 C CA . ASP A 1 124 ? 7.547 0.778 -20.149 1.00 72.38 124 ASP A CA 1
ATOM 995 C C . ASP A 1 124 ? 6.617 -0.260 -19.485 1.00 72.38 124 ASP A C 1
ATOM 997 O O . ASP A 1 124 ? 5.909 0.078 -18.533 1.00 72.38 124 ASP A O 1
ATOM 1001 N N . LEU A 1 125 ? 6.586 -1.503 -19.983 1.00 79.19 125 LEU A N 1
ATOM 1002 C CA . LEU A 1 125 ? 5.757 -2.579 -19.426 1.00 79.19 125 LEU A CA 1
ATOM 1003 C C . LEU A 1 125 ? 6.351 -3.163 -18.140 1.00 79.19 125 LEU A C 1
ATOM 1005 O O . LEU A 1 125 ? 5.586 -3.552 -17.258 1.00 79.19 125 LEU A O 1
ATOM 1009 N N . GLU A 1 126 ? 7.677 -3.156 -18.015 1.00 85.62 126 GLU A N 1
ATOM 1010 C CA . GLU A 1 126 ? 8.408 -3.613 -16.825 1.00 85.62 126 GLU A CA 1
ATOM 1011 C C . GLU A 1 126 ? 8.522 -2.539 -15.729 1.00 85.62 126 GLU A C 1
ATOM 1013 O O . GLU A 1 126 ? 8.804 -2.850 -14.571 1.00 85.62 126 GLU A O 1
ATOM 1018 N N . SER A 1 127 ? 8.272 -1.268 -16.062 1.00 90.31 127 SER A N 1
ATOM 1019 C CA . SER A 1 127 ? 8.351 -0.162 -15.102 1.00 90.31 127 SER A CA 1
ATOM 1020 C C . SER A 1 127 ? 7.363 -0.346 -13.945 1.00 90.31 127 SER A C 1
ATOM 1022 O O . SER A 1 127 ? 6.149 -0.468 -14.152 1.00 90.31 127 SER A O 1
ATOM 1024 N N . LEU A 1 128 ? 7.867 -0.312 -12.707 1.00 95.00 128 LEU A N 1
ATOM 1025 C CA . LEU A 1 128 ? 7.048 -0.571 -11.529 1.00 95.00 128 LEU A CA 1
ATOM 1026 C C . LEU A 1 128 ? 6.104 0.602 -11.236 1.00 95.00 128 LEU A C 1
ATOM 1028 O O . LEU A 1 128 ? 6.499 1.767 -11.146 1.00 95.00 128 LEU A O 1
ATOM 1032 N N . ILE A 1 129 ? 4.835 0.286 -11.022 1.00 96.31 129 ILE A N 1
ATOM 1033 C CA . ILE A 1 129 ? 3.794 1.216 -10.603 1.00 96.31 129 ILE A CA 1
ATOM 1034 C C . ILE A 1 129 ? 3.513 0.964 -9.127 1.00 96.31 129 ILE A C 1
ATOM 1036 O O . ILE A 1 129 ? 3.108 -0.126 -8.727 1.00 96.31 129 ILE A O 1
ATOM 1040 N N . LYS A 1 130 ? 3.696 1.998 -8.310 1.00 98.19 130 LYS A N 1
ATOM 1041 C CA . LYS A 1 130 ? 3.287 2.032 -6.909 1.00 98.19 130 LYS A CA 1
ATOM 1042 C C . LYS A 1 130 ? 1.897 2.648 -6.796 1.00 98.19 130 LYS A C 1
ATOM 1044 O O . LYS A 1 130 ? 1.681 3.798 -7.177 1.00 98.19 130 LYS A O 1
ATOM 1049 N N . GLN A 1 131 ? 0.975 1.895 -6.217 1.00 98.19 131 GLN A N 1
ATOM 1050 C CA . GLN A 1 131 ? -0.394 2.291 -5.912 1.00 98.19 131 GLN A CA 1
ATOM 1051 C C . GLN A 1 131 ? -0.559 2.405 -4.398 1.00 98.19 131 GLN A C 1
ATOM 1053 O O . GLN A 1 131 ? -0.271 1.457 -3.671 1.00 98.19 131 GLN A O 1
ATOM 1058 N N . THR A 1 132 ? -1.039 3.544 -3.906 1.00 98.50 132 THR A N 1
ATOM 1059 C CA . THR A 1 132 ? -1.232 3.760 -2.468 1.00 98.50 132 THR A CA 1
ATOM 1060 C C . THR A 1 132 ? -2.667 4.114 -2.115 1.00 98.50 132 THR A C 1
ATOM 1062 O O . THR A 1 132 ? -3.380 4.772 -2.877 1.00 98.50 132 THR A O 1
ATOM 1065 N N . TYR A 1 133 ? -3.080 3.670 -0.931 1.00 98.31 133 TYR A N 1
ATOM 1066 C CA . TYR A 1 133 ? -4.365 3.965 -0.312 1.00 98.31 133 TYR A CA 1
ATOM 1067 C C . TYR A 1 133 ? -4.166 4.243 1.175 1.00 98.31 133 TYR A C 1
ATOM 1069 O O . TYR A 1 133 ? -3.385 3.563 1.837 1.00 98.31 133 TYR A O 1
ATOM 1077 N N . SER A 1 134 ? -4.888 5.226 1.705 1.00 97.06 134 SER A N 1
ATOM 1078 C CA . SER A 1 134 ? -4.831 5.600 3.119 1.00 97.06 134 SER A CA 1
ATOM 1079 C C . SER A 1 134 ? -6.234 5.593 3.707 1.00 97.06 134 SER A C 1
ATOM 1081 O O . SER A 1 134 ? -7.175 6.129 3.111 1.00 97.06 134 SER A O 1
ATOM 1083 N N . VAL A 1 135 ? -6.367 5.021 4.896 1.00 96.00 135 VAL A N 1
ATOM 1084 C CA . VAL A 1 135 ? -7.652 4.773 5.544 1.00 96.00 135 VAL A CA 1
ATOM 1085 C C . VAL A 1 135 ? -7.581 5.114 7.024 1.00 96.00 135 VAL A C 1
ATOM 1087 O O . VAL A 1 135 ? -6.583 4.851 7.687 1.00 96.00 135 VAL A O 1
ATOM 1090 N N . PHE A 1 136 ? -8.656 5.686 7.548 1.00 93.62 136 PHE A N 1
ATOM 1091 C CA . PHE A 1 136 ? -8.887 5.773 8.978 1.00 93.62 136 PHE A CA 1
ATOM 1092 C C . PHE A 1 136 ? -9.675 4.555 9.447 1.00 93.62 136 PHE A C 1
ATOM 1094 O O . PHE A 1 136 ? -10.698 4.200 8.850 1.00 93.62 136 PHE A O 1
ATOM 1101 N N . ILE A 1 137 ? -9.184 3.939 10.515 1.00 92.38 137 ILE A N 1
ATOM 1102 C CA . ILE A 1 137 ? -9.781 2.799 11.196 1.00 92.38 137 ILE A CA 1
ATOM 1103 C C . ILE A 1 137 ? -10.194 3.265 12.586 1.00 92.38 137 ILE A C 1
ATOM 1105 O O . ILE A 1 137 ? -9.374 3.792 13.340 1.00 92.38 137 ILE A O 1
ATOM 1109 N N . GLN A 1 138 ? -11.467 3.078 12.921 1.00 83.94 138 GLN A N 1
ATOM 1110 C CA . GLN A 1 138 ? -11.949 3.326 14.275 1.00 83.94 138 GLN A CA 1
ATOM 1111 C C . GLN A 1 138 ? -11.570 2.139 15.170 1.00 83.94 138 GLN A C 1
ATOM 1113 O O . GLN A 1 138 ? -12.153 1.060 15.043 1.00 83.94 138 GLN A O 1
ATOM 1118 N N . ASP A 1 139 ? -10.617 2.340 16.078 1.00 78.94 139 ASP A N 1
ATOM 1119 C CA . ASP A 1 139 ? -10.327 1.402 17.159 1.00 78.94 139 ASP A CA 1
ATOM 1120 C C . ASP A 1 139 ? -11.090 1.848 18.415 1.00 78.94 139 ASP A C 1
ATOM 1122 O O . ASP A 1 139 ? -10.948 2.976 18.891 1.00 78.94 139 ASP A O 1
ATOM 1126 N N . GLU A 1 140 ? -11.940 0.974 18.950 1.00 75.31 140 GLU A N 1
ATOM 1127 C CA . GLU A 1 140 ? -12.762 1.278 20.129 1.00 75.31 140 GLU A CA 1
ATOM 1128 C C . GLU A 1 140 ? -11.922 1.518 21.391 1.00 75.31 140 GLU A C 1
ATOM 1130 O O . GLU A 1 140 ? -12.358 2.222 22.300 1.00 75.31 140 GLU A O 1
ATOM 1135 N N . ARG A 1 141 ? -10.713 0.949 21.455 1.00 75.88 141 ARG A N 1
ATOM 1136 C CA . ARG A 1 141 ? -9.821 1.005 22.620 1.00 75.88 141 ARG A CA 1
ATOM 1137 C C . ARG A 1 141 ? -8.745 2.072 22.468 1.00 75.88 141 ARG A C 1
ATOM 1139 O O . ARG A 1 141 ? -8.362 2.692 23.455 1.00 75.88 141 ARG A O 1
ATOM 1146 N N . GLN A 1 142 ? -8.235 2.260 21.253 1.00 71.31 142 GLN A N 1
ATOM 1147 C CA . GLN A 1 142 ? -7.068 3.105 20.973 1.00 71.31 142 GLN A CA 1
ATOM 1148 C C . GLN A 1 142 ? -7.409 4.395 20.213 1.00 71.31 142 GLN A C 1
ATOM 1150 O O . GLN A 1 142 ? -6.530 5.230 19.991 1.00 71.31 142 GLN A O 1
ATOM 1155 N N . GLY A 1 143 ? -8.681 4.596 19.866 1.00 80.75 143 GLY A N 1
ATOM 1156 C CA . GLY A 1 143 ? -9.139 5.750 19.104 1.00 80.75 143 GLY A CA 1
ATOM 1157 C C . GLY A 1 143 ? -8.933 5.571 17.602 1.00 80.75 143 GLY A C 1
ATOM 1158 O O . GLY A 1 143 ? -8.802 4.464 17.086 1.00 80.75 143 GLY A O 1
ATOM 1159 N N . MET A 1 144 ? -8.945 6.673 16.861 1.00 84.75 144 MET A N 1
ATOM 1160 C CA . MET A 1 144 ? -8.814 6.600 15.412 1.00 84.75 144 MET A CA 1
ATOM 1161 C C . MET A 1 144 ? -7.353 6.374 15.012 1.00 84.75 144 MET A C 1
ATOM 1163 O O . MET A 1 144 ? -6.464 7.132 15.394 1.00 84.75 144 MET A O 1
ATOM 1167 N N . LYS A 1 145 ? -7.113 5.348 14.199 1.00 88.81 145 LYS A N 1
ATOM 1168 C CA . LYS A 1 145 ? -5.804 5.040 13.623 1.00 88.81 145 LYS A CA 1
ATOM 1169 C C . LYS A 1 145 ? -5.809 5.300 12.136 1.00 88.81 145 LYS A C 1
ATOM 1171 O O . LYS A 1 145 ? -6.801 5.038 11.459 1.00 88.81 145 LYS A O 1
ATOM 1176 N N . LYS A 1 146 ? -4.683 5.760 11.603 1.00 92.94 146 LYS A N 1
ATOM 1177 C CA . LYS A 1 146 ? -4.507 5.921 10.163 1.00 92.94 146 LYS A CA 1
ATOM 1178 C C . LYS A 1 146 ? -3.605 4.817 9.642 1.00 92.94 146 LYS A C 1
ATOM 1180 O O . LYS A 1 146 ? -2.456 4.705 10.046 1.00 92.94 146 LYS A O 1
ATOM 1185 N N . TRP A 1 147 ? -4.143 3.977 8.777 1.00 96.12 147 TRP A N 1
ATOM 1186 C CA . TRP A 1 147 ? -3.422 2.884 8.141 1.00 96.12 147 TRP A CA 1
ATOM 1187 C C . TRP A 1 147 ? -3.218 3.185 6.664 1.00 96.12 147 TRP A C 1
ATOM 1189 O O . TRP A 1 147 ? -3.961 3.950 6.041 1.00 96.12 147 TRP A O 1
ATOM 1199 N N . HIS A 1 148 ? -2.203 2.552 6.098 1.00 98.06 148 HIS A N 1
ATOM 1200 C CA . HIS A 1 148 ? -1.825 2.699 4.705 1.00 98.06 148 HIS A CA 1
ATOM 1201 C C . HIS A 1 148 ? -1.645 1.342 4.062 1.00 98.06 148 HIS A C 1
ATOM 1203 O O . HIS A 1 148 ? -1.155 0.401 4.683 1.00 98.06 148 HIS A O 1
ATOM 1209 N N . LEU A 1 149 ? -2.002 1.284 2.788 1.00 98.62 149 LEU A N 1
ATOM 1210 C CA . LEU A 1 149 ? -1.710 0.187 1.891 1.00 98.62 149 LEU A CA 1
ATOM 1211 C C . LEU A 1 149 ? -0.839 0.723 0.754 1.00 98.62 149 LEU A C 1
ATOM 1213 O O . LEU A 1 149 ? -1.192 1.713 0.109 1.00 98.62 149 LEU A O 1
ATOM 1217 N N . THR A 1 150 ? 0.275 0.045 0.499 1.00 98.62 150 THR A N 1
ATOM 1218 C CA . THR A 1 150 ? 1.167 0.273 -0.640 1.00 98.62 150 THR A CA 1
ATOM 1219 C C . THR A 1 150 ? 1.228 -1.009 -1.463 1.00 98.62 150 THR A C 1
ATOM 1221 O O . THR A 1 150 ? 1.729 -2.022 -0.985 1.00 98.62 150 THR A O 1
ATOM 1224 N N . ALA A 1 151 ? 0.728 -0.970 -2.692 1.00 98.62 151 ALA A N 1
ATOM 1225 C CA . ALA A 1 151 ? 0.776 -2.071 -3.644 1.00 98.62 151 ALA A CA 1
ATOM 1226 C C . ALA A 1 151 ? 1.698 -1.733 -4.816 1.00 98.62 151 ALA A C 1
ATOM 1228 O O . ALA A 1 151 ? 1.828 -0.567 -5.195 1.00 98.62 151 ALA A O 1
ATOM 1229 N N . TYR A 1 152 ? 2.297 -2.760 -5.405 1.00 98.44 152 TYR A N 1
ATOM 1230 C CA . TYR A 1 152 ? 3.165 -2.640 -6.567 1.00 98.44 152 TYR A CA 1
ATOM 1231 C C . TYR A 1 152 ? 2.676 -3.532 -7.695 1.00 98.44 152 TYR A C 1
ATOM 1233 O O . TYR A 1 152 ? 2.308 -4.680 -7.465 1.00 98.44 152 TYR A O 1
ATOM 1241 N N . PHE A 1 153 ? 2.708 -3.032 -8.923 1.00 97.38 153 PHE A N 1
ATOM 1242 C CA . PHE A 1 153 ? 2.482 -3.838 -10.118 1.00 97.38 153 PHE A CA 1
ATOM 1243 C C . PHE A 1 153 ? 3.230 -3.236 -11.304 1.00 97.38 153 PHE A C 1
ATOM 1245 O O . PHE A 1 153 ? 3.411 -2.027 -11.364 1.00 97.38 153 PHE A O 1
ATOM 1252 N N . ALA A 1 154 ? 3.660 -4.058 -12.250 1.00 94.69 154 ALA A N 1
ATOM 1253 C CA . ALA A 1 154 ? 4.160 -3.603 -13.546 1.00 94.69 154 ALA A CA 1
ATOM 1254 C C . ALA A 1 154 ? 3.069 -3.804 -14.604 1.00 94.69 154 ALA A C 1
ATOM 1256 O O . ALA A 1 154 ? 2.290 -4.754 -14.506 1.00 94.69 154 ALA A O 1
ATOM 1257 N N . GLN A 1 155 ? 2.978 -2.919 -15.601 1.00 90.31 155 GLN A N 1
ATOM 1258 C CA . GLN A 1 155 ? 1.884 -2.955 -16.580 1.00 90.31 155 GLN A CA 1
ATOM 1259 C C . GLN A 1 155 ? 1.872 -4.258 -17.399 1.00 90.31 155 GLN A C 1
ATOM 1261 O O . GLN A 1 155 ? 0.790 -4.753 -17.706 1.00 90.31 155 GLN A O 1
ATOM 1266 N N . GLY A 1 156 ? 3.046 -4.816 -17.712 1.00 90.12 156 GLY A N 1
ATOM 1267 C CA . GLY A 1 156 ? 3.187 -6.092 -18.421 1.00 90.12 156 GLY A CA 1
ATOM 1268 C C . GLY A 1 156 ? 2.737 -7.309 -17.613 1.00 90.12 156 GLY A C 1
ATOM 1269 O O . GLY A 1 156 ? 2.345 -8.309 -18.192 1.00 90.12 156 GLY A O 1
ATOM 1270 N N . HIS A 1 157 ? 2.712 -7.199 -16.283 1.00 90.75 157 HIS A N 1
ATOM 1271 C CA . HIS A 1 157 ? 2.422 -8.312 -15.373 1.00 90.75 157 HIS A CA 1
ATOM 1272 C C . HIS A 1 157 ? 0.971 -8.296 -14.872 1.00 90.75 157 HIS A C 1
ATOM 1274 O O . HIS A 1 157 ? 0.560 -9.185 -14.138 1.00 90.75 157 HIS A O 1
ATOM 1280 N N . VAL A 1 158 ? 0.172 -7.281 -15.227 1.00 91.94 158 VAL A N 1
ATOM 1281 C CA . VAL A 1 158 ? -1.182 -7.078 -14.666 1.00 91.94 158 VAL A CA 1
ATOM 1282 C C . VAL A 1 158 ? -2.104 -8.278 -14.890 1.00 91.94 158 VAL A C 1
ATOM 1284 O O . VAL A 1 158 ? -2.949 -8.543 -14.036 1.00 91.94 158 VAL A O 1
ATOM 1287 N N . GLU A 1 159 ? -1.961 -8.970 -16.020 1.00 92.62 159 GLU A N 1
ATOM 1288 C CA . GLU A 1 159 ? -2.787 -10.130 -16.380 1.00 92.62 159 GLU A CA 1
ATOM 1289 C C . GLU A 1 159 ? -2.372 -11.408 -15.638 1.00 92.62 159 GLU A C 1
ATOM 1291 O O . GLU A 1 159 ? -3.204 -12.286 -15.429 1.00 92.62 159 GLU A O 1
ATOM 1296 N N . GLU A 1 160 ? -1.121 -11.487 -15.181 1.00 95.31 160 GLU A N 1
ATOM 1297 C CA . GLU A 1 160 ? -0.589 -12.612 -14.401 1.00 95.31 160 GLU A CA 1
ATOM 1298 C C . GLU A 1 160 ? -0.889 -12.473 -12.901 1.00 95.31 160 GLU A C 1
ATOM 1300 O O . GLU A 1 160 ? -0.837 -13.446 -12.148 1.00 95.31 160 GLU A O 1
ATOM 1305 N N . LEU A 1 161 ? -1.204 -11.255 -12.448 1.00 97.12 161 LEU A N 1
ATOM 1306 C CA . LEU A 1 161 ? -1.533 -10.985 -11.056 1.00 97.12 161 LEU A CA 1
ATOM 1307 C C . LEU A 1 161 ? -2.967 -11.405 -10.733 1.00 97.12 161 LEU A C 1
ATOM 1309 O O . LEU A 1 161 ? -3.935 -10.910 -11.320 1.00 97.12 161 LEU A O 1
ATOM 1313 N N . GLY A 1 162 ? -3.091 -12.222 -9.690 1.00 97.75 162 GLY A N 1
ATOM 1314 C CA . GLY A 1 162 ? -4.369 -12.517 -9.063 1.00 97.75 162 GLY A CA 1
ATOM 1315 C C . GLY A 1 162 ? -4.967 -11.296 -8.365 1.00 97.75 162 GLY A C 1
ATOM 1316 O O . GLY A 1 162 ? -4.501 -10.156 -8.440 1.00 97.75 162 GLY A O 1
ATOM 1317 N N . THR A 1 163 ? -6.034 -11.533 -7.635 1.00 97.56 163 THR A N 1
ATOM 1318 C CA . THR A 1 163 ? -6.818 -10.538 -6.920 1.00 97.56 163 THR A CA 1
ATOM 1319 C C . THR A 1 163 ? -7.131 -11.051 -5.523 1.00 97.56 163 THR A C 1
ATOM 1321 O O . THR A 1 163 ? -6.829 -12.185 -5.159 1.00 97.56 163 THR A O 1
ATOM 1324 N N . VAL A 1 164 ? -7.769 -10.214 -4.710 1.00 97.44 164 VAL A N 1
ATOM 1325 C CA . VAL A 1 164 ? -8.231 -10.636 -3.381 1.00 97.44 164 VAL A CA 1
ATOM 1326 C C . VAL A 1 164 ? -9.258 -11.773 -3.432 1.00 97.44 164 VAL A C 1
ATOM 1328 O O . VAL A 1 164 ? -9.423 -12.467 -2.432 1.00 97.44 164 VAL A O 1
ATOM 1331 N N . ASP A 1 165 ? -9.949 -11.952 -4.564 1.00 97.06 165 ASP A N 1
ATOM 1332 C CA . ASP A 1 165 ? -10.958 -13.001 -4.740 1.00 97.06 165 ASP A CA 1
ATOM 1333 C C . ASP A 1 165 ? -10.304 -14.386 -4.904 1.00 97.06 165 ASP A C 1
ATOM 1335 O O . ASP A 1 165 ? -10.887 -15.392 -4.509 1.00 97.06 165 ASP A O 1
ATOM 1339 N N . ASP A 1 166 ? -9.058 -14.430 -5.389 1.00 96.94 166 ASP A N 1
ATOM 1340 C CA . ASP A 1 166 ? -8.271 -15.658 -5.573 1.00 96.94 166 ASP A CA 1
ATOM 1341 C C . ASP A 1 166 ? -7.696 -16.200 -4.253 1.00 96.94 166 ASP A C 1
ATOM 1343 O O . ASP A 1 166 ? -7.107 -17.280 -4.212 1.00 96.94 166 ASP A O 1
ATOM 1347 N N . ILE A 1 167 ? -7.870 -15.463 -3.149 1.00 96.56 167 ILE A N 1
ATOM 1348 C CA . ILE A 1 167 ? -7.435 -15.859 -1.809 1.00 96.56 167 ILE A CA 1
ATOM 1349 C C . ILE A 1 167 ? -8.688 -16.149 -0.966 1.00 96.56 167 ILE A C 1
ATOM 1351 O O . ILE A 1 167 ? -9.270 -15.214 -0.404 1.00 96.56 167 ILE A O 1
ATOM 1355 N N . PRO A 1 168 ? -9.104 -17.426 -0.809 1.00 95.50 168 PRO A N 1
ATOM 1356 C CA . PRO A 1 168 ? -10.425 -17.771 -0.276 1.00 95.50 168 PRO A CA 1
ATOM 1357 C C . PRO A 1 168 ? -10.740 -17.140 1.082 1.00 95.50 168 PRO A C 1
ATOM 1359 O O . PRO A 1 168 ? -11.833 -16.618 1.292 1.00 95.50 168 PRO A O 1
ATOM 1362 N N . PHE A 1 169 ? -9.764 -17.125 1.998 1.00 95.50 169 PHE A N 1
ATOM 1363 C CA . PHE A 1 169 ? -9.981 -16.578 3.336 1.00 95.50 169 PHE A CA 1
ATOM 1364 C C . PHE A 1 169 ? -10.111 -15.052 3.360 1.00 95.50 169 PHE A C 1
ATOM 1366 O O . PHE A 1 169 ? -10.635 -14.548 4.347 1.00 95.50 169 PHE A O 1
ATOM 1373 N N . ILE A 1 170 ? -9.603 -14.334 2.347 1.00 96.12 170 ILE A N 1
ATOM 1374 C CA . ILE A 1 170 ? -9.701 -12.870 2.204 1.00 96.12 170 ILE A CA 1
ATOM 1375 C C . ILE A 1 170 ? -11.000 -12.518 1.486 1.00 96.12 170 ILE A C 1
ATOM 1377 O O . ILE A 1 170 ? -11.718 -11.617 1.925 1.00 96.12 170 ILE A O 1
ATOM 1381 N N . ALA A 1 171 ? -11.320 -13.257 0.422 1.00 95.56 171 ALA A N 1
ATOM 1382 C CA . ALA A 1 171 ? -12.547 -13.116 -0.351 1.00 95.56 171 ALA A CA 1
ATOM 1383 C C . ALA A 1 171 ? -13.800 -13.199 0.538 1.00 95.56 171 ALA A C 1
ATOM 1385 O O . ALA A 1 171 ? -14.736 -12.417 0.370 1.00 95.56 171 ALA A O 1
ATOM 1386 N N . SER A 1 172 ? -13.787 -14.096 1.530 1.00 94.12 172 SER A N 1
ATOM 1387 C CA . SER A 1 172 ? -14.907 -14.325 2.445 1.00 94.12 172 SER A CA 1
ATOM 1388 C C . SER A 1 172 ? -14.927 -13.417 3.685 1.00 94.12 172 SER A C 1
ATOM 1390 O O . SER A 1 172 ? -15.746 -13.645 4.578 1.00 94.12 172 SER A O 1
ATOM 1392 N N . LEU A 1 173 ? -14.019 -12.440 3.826 1.00 94.88 173 LEU A N 1
ATOM 1393 C CA . LEU A 1 173 ? -13.981 -11.611 5.037 1.00 94.88 173 LEU A CA 1
ATOM 1394 C C . LEU A 1 173 ? -15.164 -10.638 5.092 1.00 94.88 173 LEU A C 1
ATOM 1396 O O . LEU A 1 173 ? -15.323 -9.826 4.177 1.00 94.88 173 LEU A O 1
ATOM 1400 N N . PRO A 1 174 ? -15.941 -10.629 6.192 1.00 93.81 174 PRO A N 1
ATOM 1401 C CA . PRO A 1 174 ? -16.943 -9.599 6.401 1.00 93.81 174 PRO A CA 1
ATOM 1402 C C . PRO A 1 174 ? -16.251 -8.259 6.668 1.00 93.81 174 PRO A C 1
ATOM 1404 O O . PRO A 1 174 ? -15.368 -8.157 7.529 1.00 93.81 174 PRO A O 1
ATOM 1407 N N . ILE A 1 175 ? -16.675 -7.232 5.933 1.00 93.25 175 ILE A N 1
ATOM 1408 C CA . ILE A 1 175 ? -16.196 -5.854 6.062 1.00 93.25 175 ILE A CA 1
ATOM 1409 C C . ILE A 1 175 ? -17.282 -5.046 6.773 1.00 93.25 175 ILE A C 1
ATOM 1411 O O . ILE A 1 175 ? -18.309 -4.765 6.158 1.00 93.25 175 ILE A O 1
ATOM 1415 N N . PRO A 1 176 ? -17.099 -4.691 8.059 1.00 91.12 176 PRO A N 1
ATOM 1416 C CA . PRO A 1 176 ? -18.100 -3.919 8.782 1.00 91.12 176 PRO A CA 1
ATOM 1417 C C . PRO A 1 176 ? -18.271 -2.532 8.158 1.00 91.12 176 PRO A C 1
ATOM 1419 O O . PRO A 1 176 ? -17.288 -1.819 7.925 1.00 91.12 176 PRO A O 1
ATOM 1422 N N . GLU A 1 177 ? -19.518 -2.137 7.910 1.00 87.75 177 GLU A N 1
ATOM 1423 C CA . GLU A 1 177 ? -19.824 -0.828 7.340 1.00 87.75 177 GLU A CA 1
ATOM 1424 C C . GLU A 1 177 ? -19.309 0.306 8.231 1.00 87.75 177 GLU A C 1
ATOM 1426 O O . GLU A 1 177 ? -19.356 0.255 9.459 1.00 87.75 177 GLU A O 1
ATOM 1431 N N . GLY A 1 178 ? -18.768 1.350 7.604 1.00 87.50 178 GLY A N 1
ATOM 1432 C CA . GLY A 1 178 ? -18.285 2.537 8.307 1.00 87.50 178 GLY A CA 1
ATOM 1433 C C . GLY A 1 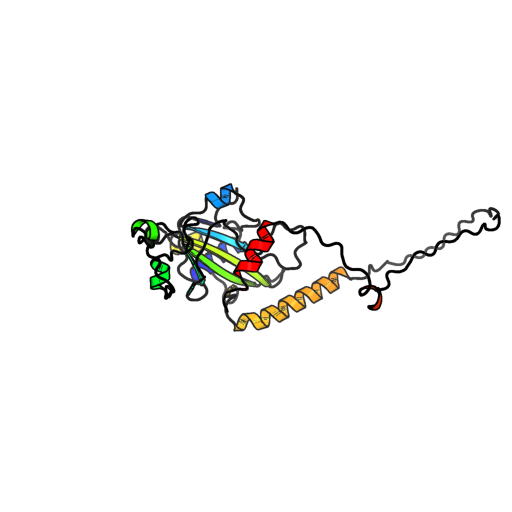178 ? -16.990 2.360 9.112 1.00 87.50 178 GLY A C 1
ATOM 1434 O O . GLY A 1 178 ? -16.467 3.377 9.580 1.00 87.50 178 GLY A O 1
ATOM 1435 N N . ARG A 1 179 ? -16.448 1.133 9.230 1.00 90.19 179 ARG A N 1
ATOM 1436 C CA . ARG A 1 179 ? -15.178 0.840 9.927 1.00 90.19 179 ARG A CA 1
ATOM 1437 C C . ARG A 1 179 ? -13.964 1.442 9.224 1.00 90.19 179 ARG A C 1
ATOM 1439 O O . ARG A 1 179 ? -13.053 1.922 9.892 1.00 90.19 179 ARG A O 1
ATOM 1446 N N . TYR A 1 180 ? -13.973 1.427 7.893 1.00 93.50 180 TYR A N 1
ATOM 1447 C CA . TYR A 1 180 ? -12.878 1.891 7.046 1.00 93.50 180 TYR A CA 1
ATOM 1448 C C . TYR A 1 180 ? -13.290 3.145 6.288 1.00 93.50 180 TYR A C 1
ATOM 1450 O O . TYR A 1 180 ? -14.197 3.120 5.455 1.00 93.50 180 TYR A O 1
ATOM 1458 N N . ARG A 1 181 ? -12.622 4.262 6.572 1.00 92.88 181 ARG A N 1
ATOM 1459 C CA . ARG A 1 181 ? -12.948 5.564 5.985 1.00 92.88 181 ARG A CA 1
ATOM 1460 C C . ARG A 1 181 ? -11.771 6.097 5.185 1.00 92.88 181 ARG A C 1
ATOM 1462 O O . ARG A 1 181 ? -10.700 6.299 5.745 1.00 92.88 181 ARG A O 1
ATOM 1469 N N . SER A 1 182 ? -11.965 6.365 3.891 1.00 93.81 182 SER A N 1
ATOM 1470 C CA . SER A 1 182 ? -10.915 6.960 3.046 1.00 93.81 182 SER A CA 1
ATOM 1471 C C . SER A 1 182 ? -10.364 8.235 3.691 1.00 93.81 182 SER A C 1
ATOM 1473 O O . SER A 1 182 ? -11.126 9.150 4.029 1.00 93.81 182 SER A O 1
ATOM 1475 N N . ALA A 1 183 ? -9.041 8.308 3.841 1.00 91.44 183 ALA A N 1
ATOM 1476 C CA . ALA A 1 183 ? -8.370 9.492 4.370 1.00 91.44 183 ALA A CA 1
ATOM 1477 C C . ALA A 1 183 ? -8.323 10.646 3.352 1.00 91.44 183 ALA A C 1
ATOM 1479 O O . ALA A 1 183 ? -8.000 11.780 3.707 1.00 91.44 183 ALA A O 1
ATOM 1480 N N . ARG A 1 184 ? -8.664 10.380 2.083 1.00 86.00 184 ARG A N 1
ATOM 1481 C CA . ARG A 1 184 ? -8.715 11.398 1.027 1.00 86.00 184 ARG A CA 1
ATOM 1482 C C . ARG A 1 184 ? -10.050 12.125 0.951 1.00 86.00 184 ARG A C 1
ATOM 1484 O O . ARG A 1 184 ? -10.089 13.234 0.417 1.00 86.00 184 ARG A O 1
ATOM 1491 N N . ASN A 1 185 ? -11.126 11.551 1.492 1.00 76.81 185 ASN A N 1
ATOM 1492 C CA . ASN A 1 185 ? -12.441 12.177 1.425 1.00 76.81 185 ASN A CA 1
ATOM 1493 C C . ASN A 1 185 ? -12.447 13.492 2.237 1.00 76.81 185 ASN A C 1
ATOM 1495 O O . ASN A 1 185 ? -12.229 13.467 3.453 1.00 76.81 185 ASN A O 1
ATOM 1499 N N . PRO A 1 186 ? -12.718 14.653 1.609 1.00 63.38 186 PRO A N 1
ATOM 1500 C CA . PRO A 1 186 ? -12.649 15.952 2.275 1.00 63.38 186 PRO A CA 1
ATOM 1501 C C . PRO A 1 186 ? -13.597 16.082 3.473 1.00 63.38 186 PRO A C 1
ATOM 1503 O O . PRO A 1 186 ? -13.263 16.792 4.419 1.00 63.38 186 PRO A O 1
ATOM 1506 N N . LYS A 1 187 ? -14.723 15.354 3.491 1.00 64.50 187 LYS A N 1
ATOM 1507 C CA . LYS A 1 187 ? -15.658 15.342 4.630 1.00 64.50 187 LYS A CA 1
ATOM 1508 C C . LYS A 1 187 ? -15.062 14.689 5.885 1.00 64.50 187 LYS A C 1
ATOM 1510 O O . LYS A 1 187 ? -15.471 15.029 6.992 1.00 64.50 187 LYS A O 1
ATOM 1515 N N . ASN A 1 188 ? -14.074 13.807 5.729 1.00 62.78 188 ASN A N 1
ATOM 1516 C CA . ASN A 1 188 ? -13.392 13.168 6.856 1.00 62.78 188 ASN A CA 1
ATOM 1517 C C . ASN A 1 188 ? -12.306 14.061 7.471 1.00 62.78 188 ASN A C 1
ATOM 1519 O O . ASN A 1 188 ? -12.068 13.972 8.671 1.00 62.78 188 ASN A O 1
ATOM 1523 N N . ARG A 1 189 ? -11.696 14.968 6.691 1.00 58.00 189 ARG A N 1
ATOM 1524 C CA . ARG A 1 189 ? -10.587 15.826 7.157 1.00 58.00 189 ARG A CA 1
ATOM 1525 C C . ARG A 1 189 ? -10.977 16.790 8.285 1.00 58.00 189 ARG A C 1
ATOM 1527 O O . ARG A 1 189 ? -10.159 17.059 9.158 1.00 58.00 189 ARG A O 1
ATOM 1534 N N . TYR A 1 190 ? -12.209 17.308 8.280 1.00 56.44 190 TYR A N 1
ATOM 1535 C CA . TYR A 1 190 ? -12.677 18.233 9.324 1.00 56.44 190 TYR A CA 1
ATOM 1536 C C . TYR A 1 190 ? -12.879 17.541 10.676 1.00 56.44 190 TYR A C 1
ATOM 1538 O O . TYR A 1 190 ? -12.488 18.090 11.698 1.00 56.44 190 TYR A O 1
ATOM 1546 N N . LYS A 1 191 ? -13.430 16.320 10.680 1.00 59.69 191 LYS A N 1
ATOM 1547 C CA . LYS A 1 191 ? -13.596 15.528 11.909 1.00 59.69 191 LYS A CA 1
ATOM 1548 C C . LYS A 1 191 ? -12.247 15.058 12.465 1.00 59.69 191 LYS A C 1
ATOM 1550 O O . LYS A 1 191 ? -12.032 15.136 13.668 1.00 59.69 191 LYS A O 1
ATOM 1555 N N . ASP A 1 192 ? -11.327 14.669 11.582 1.00 60.28 192 ASP A N 1
ATOM 1556 C CA . ASP A 1 192 ? -9.977 14.206 11.928 1.00 60.28 192 ASP A CA 1
ATOM 1557 C C . ASP A 1 192 ? -9.142 15.268 12.660 1.00 60.28 192 ASP A C 1
ATOM 1559 O O . ASP A 1 192 ? -8.567 14.997 13.712 1.00 60.28 192 ASP A O 1
ATOM 1563 N N . ARG A 1 193 ? -9.120 16.514 12.161 1.00 61.81 193 ARG A N 1
ATOM 1564 C CA . ARG A 1 193 ? -8.328 17.587 12.789 1.00 61.81 193 ARG A CA 1
ATOM 1565 C C . ARG A 1 193 ? -8.764 17.865 14.230 1.00 61.81 193 ARG A C 1
ATOM 1567 O O . ARG A 1 193 ? -7.912 18.084 15.092 1.00 61.81 193 ARG A O 1
ATOM 1574 N N . ASP A 1 194 ? -10.070 17.862 14.482 1.00 64.44 194 ASP A N 1
ATOM 1575 C CA . ASP A 1 194 ? -10.621 18.083 15.819 1.00 64.44 194 ASP A CA 1
ATOM 1576 C C . ASP A 1 194 ? -10.395 16.880 16.741 1.00 64.44 194 ASP A C 1
ATOM 1578 O O . ASP A 1 194 ? -10.093 17.060 17.920 1.00 64.44 194 ASP A O 1
ATOM 1582 N N . GLU A 1 195 ? -10.502 15.655 16.227 1.00 65.94 195 GLU A N 1
ATOM 1583 C CA . GLU A 1 195 ? -10.312 14.434 17.012 1.00 65.94 195 GLU A CA 1
ATOM 1584 C C . GLU A 1 195 ? -8.842 14.216 17.386 1.00 65.94 195 GLU A C 1
ATOM 1586 O O . GLU A 1 195 ? -8.542 13.962 18.552 1.00 65.94 195 GLU A O 1
ATOM 1591 N N . ASN A 1 196 ? -7.914 14.460 16.457 1.00 64.38 196 ASN A N 1
ATOM 1592 C CA . ASN A 1 196 ? -6.477 14.420 16.724 1.00 64.38 196 ASN A CA 1
ATOM 1593 C C . ASN A 1 196 ? -6.061 15.506 17.741 1.00 64.38 196 ASN A C 1
ATOM 1595 O O . ASN A 1 196 ? -5.271 15.250 18.652 1.00 64.38 196 ASN A O 1
ATOM 1599 N N . ARG A 1 197 ? -6.662 16.709 17.669 1.00 67.19 197 ARG A N 1
ATOM 1600 C CA . ARG A 1 197 ? -6.465 17.757 18.689 1.00 67.19 197 ARG A CA 1
ATOM 1601 C C . ARG A 1 197 ? -6.967 17.306 20.065 1.00 67.19 197 ARG A C 1
ATOM 1603 O O . ARG A 1 197 ? -6.240 17.429 21.044 1.00 67.19 197 ARG A O 1
ATOM 1610 N N . ARG A 1 198 ? -8.173 16.735 20.138 1.00 67.81 198 ARG A N 1
ATOM 1611 C CA . ARG A 1 198 ? -8.771 16.244 21.394 1.00 67.81 198 ARG A CA 1
ATOM 1612 C C . ARG A 1 198 ? -8.006 15.068 21.994 1.00 67.81 198 ARG A C 1
ATOM 1614 O O . ARG A 1 198 ? -7.891 14.975 23.213 1.00 67.81 198 ARG A O 1
ATOM 1621 N N . GLN A 1 199 ? -7.489 14.165 21.166 1.00 65.38 199 GLN A N 1
ATOM 1622 C CA . GLN A 1 199 ? -6.667 13.047 21.624 1.00 65.38 199 GLN A CA 1
ATOM 1623 C C . GLN A 1 199 ? -5.351 13.552 22.220 1.00 65.38 199 GLN A C 1
ATOM 1625 O O . GLN A 1 199 ? -4.979 13.129 23.315 1.00 65.38 199 GLN A O 1
ATOM 1630 N N . LYS A 1 200 ? -4.722 14.537 21.565 1.00 64.00 200 LYS A N 1
ATOM 1631 C CA . LYS A 1 200 ? -3.546 15.235 22.092 1.00 64.00 200 LYS A CA 1
ATOM 1632 C C . LYS A 1 200 ? -3.836 15.905 23.442 1.00 64.00 200 LYS A C 1
ATOM 1634 O O . LYS A 1 200 ? -3.063 15.741 24.378 1.00 64.00 200 LYS A O 1
ATOM 1639 N N . GLU A 1 201 ? -4.967 16.600 23.571 1.00 68.00 201 GLU A N 1
ATOM 1640 C CA . GLU A 1 201 ? -5.394 17.247 24.825 1.00 68.00 201 GLU A CA 1
ATOM 1641 C C . GLU A 1 201 ? -5.655 16.231 25.956 1.00 68.00 201 GLU A C 1
ATOM 1643 O O . GLU A 1 201 ? -5.210 16.432 27.085 1.00 68.00 201 GLU A O 1
ATOM 1648 N N . ARG A 1 202 ? -6.327 15.106 25.668 1.00 67.69 202 ARG A N 1
ATOM 1649 C CA . ARG A 1 202 ? -6.625 14.051 26.659 1.00 67.69 202 ARG A CA 1
ATOM 1650 C C . ARG A 1 202 ? -5.382 13.315 27.157 1.00 67.69 202 ARG A C 1
ATOM 1652 O O . ARG A 1 202 ? -5.357 12.899 28.313 1.00 67.69 202 ARG A O 1
ATOM 1659 N N . GLN A 1 203 ? -4.387 13.130 26.293 1.00 58.84 203 GLN A N 1
ATOM 1660 C CA . GLN A 1 203 ? -3.146 12.438 26.640 1.00 58.84 203 GLN A CA 1
ATOM 1661 C C . GLN A 1 203 ? -2.181 13.358 27.401 1.00 58.84 203 GLN A C 1
ATOM 1663 O O . GLN A 1 203 ? -1.652 12.929 28.422 1.00 58.84 203 GLN A O 1
ATOM 1668 N N . LEU A 1 204 ? -2.082 14.646 27.033 1.00 65.50 204 LEU A N 1
ATOM 1669 C CA . LEU A 1 204 ? -1.400 15.659 27.857 1.00 65.50 204 LEU A CA 1
ATOM 1670 C C . LEU A 1 204 ? -2.018 15.740 29.264 1.00 65.50 204 LEU A C 1
ATOM 1672 O O . LEU A 1 204 ? -1.306 15.765 30.261 1.00 65.50 204 LEU A O 1
ATOM 1676 N N . ALA A 1 205 ? -3.348 15.688 29.378 1.00 63.16 205 ALA A N 1
ATOM 1677 C CA . ALA A 1 205 ? -4.016 15.671 30.681 1.00 63.16 205 ALA A CA 1
ATOM 1678 C C . ALA A 1 205 ? -3.729 14.405 31.523 1.00 63.16 205 ALA A C 1
ATOM 1680 O O . ALA A 1 205 ? -3.897 14.439 32.742 1.00 63.16 205 ALA A O 1
ATOM 1681 N N . HIS A 1 206 ? -3.318 13.291 30.903 1.00 58.44 206 HIS A N 1
ATOM 1682 C CA . HIS A 1 206 ? -2.901 12.072 31.610 1.00 58.44 206 HIS A CA 1
ATOM 1683 C C . HIS A 1 206 ? -1.439 12.124 32.070 1.00 58.44 206 HIS A C 1
ATOM 1685 O O . HIS A 1 206 ? -1.137 11.611 33.143 1.00 58.44 206 HIS A O 1
ATOM 1691 N N . GLU A 1 207 ? -0.558 12.759 31.294 1.00 52.78 207 GLU A N 1
ATOM 1692 C CA . GLU A 1 207 ? 0.866 12.918 31.620 1.00 52.78 207 GLU A CA 1
ATOM 1693 C C . GLU A 1 207 ? 1.095 13.932 32.759 1.00 52.78 207 GLU A C 1
ATOM 1695 O O . GLU A 1 207 ? 2.002 13.765 33.568 1.00 52.78 207 GLU A O 1
ATOM 1700 N N . PHE A 1 208 ? 0.209 14.926 32.900 1.00 50.75 208 PHE A N 1
ATOM 1701 C CA . PHE A 1 208 ? 0.255 15.942 33.963 1.00 50.75 208 PHE A CA 1
ATOM 1702 C C . PHE A 1 208 ? -0.679 15.665 35.153 1.00 50.75 208 PHE A C 1
ATOM 1704 O O . PHE A 1 208 ? -1.081 16.597 35.855 1.00 50.75 208 PHE A O 1
ATOM 1711 N N . ARG A 1 209 ? -1.048 14.404 35.423 1.00 46.22 209 ARG A N 1
ATOM 1712 C CA . ARG A 1 209 ? -1.754 14.101 36.678 1.00 46.22 209 ARG A CA 1
ATOM 1713 C C . ARG A 1 209 ? -0.815 14.373 37.863 1.00 46.22 209 ARG A C 1
ATOM 1715 O O . ARG A 1 209 ? 0.243 13.749 37.929 1.00 46.22 209 ARG A O 1
ATOM 1722 N N . PRO A 1 210 ? -1.178 15.259 38.813 1.00 45.47 210 PRO A N 1
ATOM 1723 C CA . PRO A 1 210 ? -0.400 15.403 40.029 1.00 45.47 210 PRO A CA 1
ATOM 1724 C C . PRO A 1 210 ? -0.441 14.063 40.758 1.00 45.47 210 PRO A C 1
ATOM 1726 O O . PRO A 1 210 ? -1.519 13.506 40.978 1.00 45.47 210 PRO A O 1
ATOM 1729 N N . ILE A 1 211 ? 0.737 13.543 41.101 1.00 45.78 211 ILE A N 1
ATOM 1730 C CA . ILE A 1 211 ? 0.880 12.421 42.025 1.00 45.78 211 ILE A CA 1
ATOM 1731 C C . ILE A 1 211 ? 0.138 12.838 43.294 1.00 45.78 211 ILE A C 1
ATOM 1733 O O . ILE A 1 211 ? 0.570 13.754 43.994 1.00 45.78 211 ILE A O 1
ATOM 1737 N N . GLN A 1 212 ? -1.011 12.218 43.562 1.00 46.09 212 GLN A N 1
ATOM 1738 C CA . GLN A 1 212 ? -1.642 12.325 44.867 1.00 46.09 212 GLN A CA 1
ATOM 1739 C C . GLN A 1 212 ? -0.713 11.586 45.827 1.00 46.09 212 GLN A C 1
ATOM 1741 O O . GLN A 1 212 ? -0.690 10.360 45.873 1.00 46.09 212 GLN A O 1
ATOM 1746 N N . SER A 1 213 ? 0.149 12.336 46.511 1.00 41.59 213 SER A N 1
ATOM 1747 C CA . SER A 1 213 ? 0.869 11.830 47.667 1.00 41.59 213 SER A CA 1
ATOM 1748 C C . SER A 1 213 ? -0.172 11.595 48.756 1.00 41.59 213 SER A C 1
ATOM 1750 O O . SER A 1 213 ? -0.630 12.556 49.379 1.00 41.59 213 SER A O 1
ATOM 1752 N N . ASP A 1 214 ? -0.572 10.341 48.950 1.00 39.75 214 ASP A N 1
ATOM 1753 C CA . ASP A 1 214 ? -1.356 9.942 50.113 1.00 39.75 214 ASP A CA 1
ATOM 1754 C C . ASP A 1 214 ? -0.564 10.305 51.372 1.00 39.75 214 ASP A C 1
ATOM 1756 O O . ASP A 1 214 ? 0.496 9.753 51.681 1.00 39.75 214 ASP A O 1
ATOM 1760 N N . GLY A 1 215 ? -1.056 11.333 52.058 1.00 42.62 215 GLY A N 1
ATOM 1761 C CA . GLY A 1 215 ? -0.488 11.836 53.291 1.00 42.62 215 GLY A CA 1
ATOM 1762 C C . GLY A 1 215 ? -0.750 10.864 54.432 1.00 42.62 215 GLY A C 1
ATOM 1763 O O . GLY A 1 215 ? -1.855 10.806 54.963 1.00 42.62 215 GLY A O 1
ATOM 1764 N N . HIS A 1 216 ? 0.300 10.187 54.884 1.00 41.31 216 HIS A N 1
ATOM 1765 C CA . HIS A 1 216 ? 0.378 9.664 56.243 1.00 41.31 216 HIS A CA 1
ATOM 1766 C C . HIS A 1 216 ? 1.463 10.430 57.002 1.00 41.31 216 HIS A C 1
ATOM 1768 O O . HIS A 1 216 ? 2.645 10.100 56.973 1.00 41.31 216 HIS A O 1
ATOM 1774 N N . PHE A 1 217 ? 1.037 11.508 57.661 1.00 36.91 217 PHE A N 1
ATOM 1775 C CA . PHE A 1 217 ? 1.840 12.262 58.616 1.00 36.91 217 PHE A CA 1
ATOM 1776 C C . PHE A 1 217 ? 1.910 11.471 59.928 1.00 36.91 217 PHE A C 1
ATOM 1778 O O . PHE A 1 217 ? 0.912 11.353 60.638 1.00 36.91 217 PHE A O 1
ATOM 1785 N N . VAL A 1 218 ? 3.083 10.926 60.252 1.00 40.56 218 VAL A N 1
ATOM 1786 C CA . VAL A 1 218 ? 3.372 10.317 61.559 1.00 40.56 218 VAL A CA 1
ATOM 1787 C C . VAL A 1 218 ? 4.466 11.155 62.231 1.00 40.56 218 VAL A C 1
ATOM 1789 O O . VAL A 1 218 ? 5.560 11.264 61.674 1.00 40.56 218 VAL A O 1
ATOM 1792 N N . PRO A 1 219 ? 4.224 11.776 63.401 1.00 39.53 219 PRO A N 1
ATOM 1793 C CA . PRO A 1 219 ? 5.217 12.622 64.042 1.00 39.53 219 PRO A CA 1
ATOM 1794 C C . PRO A 1 219 ? 6.135 11.761 64.914 1.00 39.53 219 PRO A C 1
ATOM 1796 O O . PRO A 1 219 ? 5.853 11.540 66.090 1.00 39.53 219 PRO A O 1
ATOM 1799 N N . HIS A 1 220 ? 7.260 11.294 64.371 1.00 39.16 220 HIS A N 1
ATOM 1800 C CA . HIS A 1 220 ? 8.339 10.750 65.198 1.00 39.16 220 HIS A CA 1
ATOM 1801 C C . HIS A 1 220 ? 9.429 11.796 65.423 1.00 39.16 220 HIS A C 1
ATOM 1803 O O . HIS A 1 220 ? 10.210 12.141 64.539 1.00 39.16 220 HIS A O 1
ATOM 1809 N N . ARG A 1 221 ? 9.449 12.302 66.661 1.00 41.41 221 ARG A N 1
ATOM 1810 C CA . ARG A 1 221 ? 10.537 13.086 67.241 1.00 41.41 221 ARG A CA 1
ATOM 1811 C C . ARG A 1 221 ? 11.807 12.237 67.273 1.00 41.41 221 ARG A C 1
ATOM 1813 O O . ARG A 1 221 ? 11.874 11.285 68.044 1.00 41.41 221 ARG A O 1
ATOM 1820 N N . TYR A 1 222 ? 12.827 12.651 66.533 1.00 41.19 222 TYR A N 1
ATOM 1821 C CA . TYR A 1 222 ? 14.208 12.305 66.847 1.00 41.19 222 TYR A CA 1
ATOM 1822 C C . TYR A 1 222 ? 14.999 13.588 67.072 1.00 41.19 222 TYR A C 1
ATOM 1824 O O . TYR A 1 222 ? 15.110 14.448 66.203 1.00 41.19 222 TYR A O 1
ATOM 1832 N N . SER A 1 223 ? 15.480 13.713 68.305 1.00 39.16 223 SER A N 1
ATOM 1833 C CA . SER A 1 223 ? 16.420 14.726 68.762 1.00 39.16 223 SER A CA 1
ATOM 1834 C C . SER A 1 223 ? 17.820 14.341 68.287 1.00 39.16 223 SER A C 1
ATOM 1836 O O . SER A 1 223 ? 18.239 13.206 68.504 1.00 39.16 223 SER A O 1
ATOM 1838 N N . LEU A 1 224 ? 18.553 15.282 67.692 1.00 43.25 224 LEU A N 1
ATOM 1839 C CA . LEU A 1 224 ? 19.994 15.181 67.445 1.00 43.25 224 LEU A CA 1
ATOM 1840 C C . LEU A 1 224 ? 20.695 16.448 67.973 1.00 43.25 224 LEU A C 1
ATOM 1842 O O . LEU A 1 224 ? 20.062 17.504 68.034 1.00 43.25 224 LEU A O 1
ATOM 1846 N N . PRO A 1 225 ? 21.954 16.332 68.437 1.00 43.66 225 PRO A N 1
ATOM 1847 C CA . PRO A 1 225 ? 22.603 17.319 69.298 1.00 43.66 225 PRO A CA 1
ATOM 1848 C C . PRO A 1 225 ? 23.097 18.554 68.523 1.00 43.66 225 PRO A C 1
ATOM 1850 O O . PRO A 1 225 ? 23.294 18.481 67.308 1.00 43.66 225 PRO A O 1
ATOM 1853 N N . PRO A 1 226 ? 23.330 19.689 69.209 1.00 41.00 226 PRO A N 1
ATOM 1854 C CA . PRO A 1 226 ? 23.756 20.919 68.562 1.00 41.00 226 PRO A CA 1
ATOM 1855 C C . PRO A 1 226 ? 25.255 20.858 68.253 1.00 41.00 226 PRO A C 1
ATOM 1857 O O . PRO A 1 226 ? 26.072 20.663 69.153 1.00 41.00 226 PRO A O 1
ATOM 1860 N N . LEU A 1 227 ? 25.621 21.069 66.989 1.00 39.12 227 LEU A N 1
ATOM 1861 C CA . LEU A 1 227 ? 26.992 21.390 66.605 1.00 39.12 227 LEU A CA 1
ATOM 1862 C C . LEU A 1 227 ? 27.074 22.850 66.164 1.00 39.12 227 LEU A C 1
ATOM 1864 O O . LEU A 1 227 ? 26.267 23.360 65.390 1.00 39.12 227 LEU A O 1
ATOM 1868 N N . THR A 1 228 ? 28.056 23.505 66.760 1.00 37.94 228 THR A N 1
ATOM 1869 C CA . THR A 1 228 ? 28.427 24.913 66.706 1.00 37.94 228 THR A CA 1
ATOM 1870 C C . THR A 1 228 ? 28.820 25.380 65.303 1.00 37.94 228 THR A C 1
ATOM 1872 O O . THR A 1 228 ? 29.633 24.742 64.638 1.00 37.94 228 THR A O 1
ATOM 1875 N N . LEU A 1 229 ? 28.296 26.538 64.896 1.00 41.59 229 LEU A N 1
ATOM 1876 C CA . LEU A 1 229 ? 28.722 27.301 63.719 1.00 41.59 229 LEU A CA 1
ATOM 1877 C C . LEU A 1 229 ? 30.039 28.051 63.990 1.00 41.59 229 LEU A C 1
ATOM 1879 O O . LEU A 1 229 ? 30.157 28.680 65.043 1.00 41.59 229 LEU A O 1
ATOM 1883 N N . PRO A 1 230 ? 30.948 28.149 63.009 1.00 38.38 230 PRO A N 1
ATOM 1884 C CA . PRO A 1 230 ? 31.729 29.352 62.777 1.00 38.38 230 PRO A CA 1
ATOM 1885 C C . PRO A 1 230 ? 31.093 30.214 61.670 1.00 38.38 230 PRO A C 1
ATOM 1887 O O . PRO A 1 230 ? 30.484 29.716 60.724 1.00 38.38 230 PRO A O 1
ATOM 1890 N N . ALA A 1 231 ? 31.222 31.529 61.844 1.00 42.62 231 ALA A N 1
ATOM 1891 C CA . ALA A 1 231 ? 30.693 32.608 61.009 1.00 42.62 231 ALA A CA 1
ATOM 1892 C C . ALA A 1 231 ? 31.340 32.672 59.595 1.00 42.62 231 ALA A C 1
ATOM 1894 O O . ALA A 1 231 ? 32.344 32.003 59.349 1.00 42.62 231 ALA A O 1
ATOM 1895 N N . PRO A 1 232 ? 30.767 33.452 58.652 1.00 44.06 232 PRO A N 1
ATOM 1896 C CA . PRO A 1 232 ? 30.939 33.255 57.217 1.00 44.06 232 PRO A CA 1
ATOM 1897 C C . PRO A 1 232 ? 32.178 33.964 56.662 1.00 44.06 232 PRO A C 1
ATOM 1899 O O . PRO A 1 232 ? 32.482 35.096 57.037 1.00 44.06 232 PRO A O 1
ATOM 1902 N N . LEU A 1 233 ? 32.835 33.333 55.687 1.00 35.75 233 LEU A N 1
ATOM 1903 C CA . LEU A 1 233 ? 33.679 34.038 54.727 1.00 35.75 233 LEU A CA 1
ATOM 1904 C C . LEU A 1 233 ? 32.858 34.317 53.468 1.00 35.75 233 LEU A C 1
ATOM 1906 O O . LEU A 1 233 ? 32.266 33.414 52.878 1.00 35.75 233 LEU A O 1
ATOM 1910 N N . LEU A 1 234 ? 32.814 35.602 53.114 1.00 41.50 234 LEU A N 1
ATOM 1911 C CA . LEU A 1 234 ? 32.375 36.108 51.824 1.00 41.50 234 LEU A CA 1
ATOM 1912 C C . LEU A 1 234 ? 33.146 35.408 50.702 1.00 41.50 234 LEU A C 1
ATOM 1914 O O . LEU A 1 234 ? 34.371 35.474 50.698 1.00 41.50 234 LEU A O 1
ATOM 1918 N N . ASP A 1 235 ? 32.441 34.879 49.703 1.00 35.75 235 ASP A N 1
ATOM 1919 C CA . ASP A 1 235 ? 32.895 35.056 48.327 1.00 35.75 235 ASP A CA 1
ATOM 1920 C C . ASP A 1 235 ? 31.725 35.080 47.335 1.00 35.75 235 ASP A C 1
ATOM 1922 O O . ASP A 1 235 ? 30.699 34.415 47.496 1.00 35.75 235 ASP A O 1
ATOM 1926 N N . HIS A 1 236 ? 31.877 35.954 46.351 1.00 38.41 236 HIS A N 1
ATOM 1927 C CA . HIS A 1 236 ? 30.923 36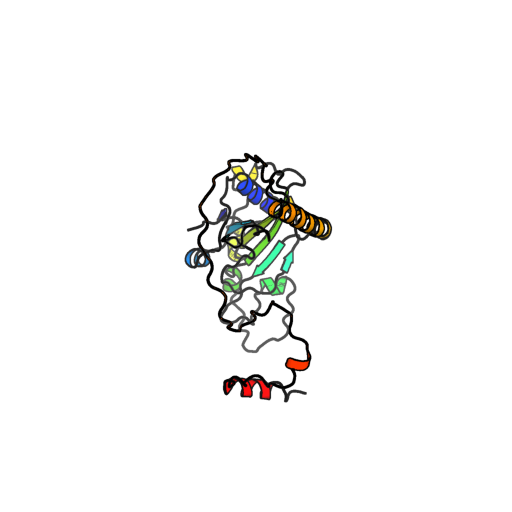.326 45.321 1.00 38.41 236 HIS A CA 1
ATOM 1928 C C . HIS A 1 236 ? 30.780 35.245 44.243 1.00 38.41 236 HIS A C 1
ATOM 1930 O O . HIS A 1 236 ? 31.771 34.862 43.635 1.00 38.41 236 HIS A O 1
ATOM 1936 N N . ALA A 1 237 ? 29.540 34.890 43.879 1.00 37.09 237 ALA A N 1
ATOM 1937 C CA . ALA A 1 237 ? 29.154 34.643 42.481 1.00 37.09 237 ALA A CA 1
ATOM 1938 C C . ALA A 1 237 ? 27.621 34.501 42.336 1.00 37.09 237 ALA A C 1
ATOM 1940 O O . ALA A 1 237 ? 27.043 33.537 42.847 1.00 37.09 237 ALA A O 1
ATOM 1941 N N . PRO A 1 238 ? 26.927 35.398 41.610 1.00 39.50 238 PRO A N 1
ATOM 1942 C CA . PRO A 1 238 ? 25.534 35.184 41.243 1.00 39.50 238 PRO A CA 1
ATOM 1943 C C . PRO A 1 238 ? 25.430 34.240 40.031 1.00 39.50 238 PRO A C 1
ATOM 1945 O O . PRO A 1 238 ? 25.971 34.507 38.960 1.00 39.50 238 PRO A O 1
ATOM 1948 N N . ARG A 1 239 ? 24.688 33.136 40.190 1.00 40.53 239 ARG A N 1
ATOM 1949 C CA . ARG A 1 239 ? 24.169 32.323 39.075 1.00 40.53 239 ARG A CA 1
ATOM 1950 C C . ARG A 1 239 ? 23.072 33.112 38.345 1.00 40.53 239 ARG A C 1
ATOM 1952 O O . ARG A 1 239 ? 22.139 33.547 39.022 1.00 40.53 239 ARG A O 1
ATOM 1959 N N . PRO A 1 240 ? 23.099 33.266 37.009 1.00 41.91 240 PRO A N 1
ATOM 1960 C CA . PRO A 1 240 ? 22.002 33.914 36.315 1.00 41.91 240 PRO A CA 1
ATOM 1961 C C . PRO A 1 240 ? 20.851 32.932 36.087 1.00 41.91 240 PRO A C 1
ATOM 1963 O O . PRO A 1 240 ? 21.028 31.800 35.631 1.00 41.91 240 PRO A O 1
ATOM 1966 N N . ALA A 1 241 ? 19.654 33.410 36.415 1.00 40.31 241 ALA A N 1
ATOM 1967 C CA . ALA A 1 241 ? 18.392 32.882 35.934 1.00 40.31 241 ALA A CA 1
ATOM 1968 C C . ALA A 1 241 ? 18.338 32.973 34.399 1.00 40.31 241 ALA A C 1
ATOM 1970 O O . ALA A 1 241 ? 18.858 33.920 33.807 1.00 40.31 241 ALA A O 1
ATOM 1971 N N . LEU A 1 242 ? 17.690 32.000 33.758 1.00 47.75 242 LEU A N 1
ATOM 1972 C CA . LEU A 1 242 ? 17.383 32.019 32.328 1.00 47.75 242 LEU A CA 1
ATOM 1973 C C . LEU A 1 242 ? 16.370 33.138 32.035 1.00 47.75 242 LEU A C 1
ATOM 1975 O O . LEU A 1 242 ? 15.162 32.918 32.030 1.00 47.75 242 LEU A O 1
ATOM 1979 N N . GLY A 1 243 ? 16.881 34.351 31.838 1.00 41.47 243 GLY A N 1
ATOM 1980 C CA . GLY A 1 243 ? 16.173 35.487 31.264 1.00 41.47 243 GLY A CA 1
ATOM 1981 C C . GLY A 1 243 ? 16.528 35.615 29.785 1.00 41.47 243 GLY A C 1
ATOM 1982 O O . GLY A 1 243 ? 17.696 35.525 29.413 1.00 41.47 243 GLY A O 1
ATOM 1983 N N . LEU A 1 244 ? 15.515 35.797 28.941 1.00 54.25 244 LEU A N 1
ATOM 1984 C CA . LEU A 1 244 ? 15.673 36.091 27.517 1.00 54.25 244 LEU A CA 1
ATOM 1985 C C . LEU A 1 244 ? 16.520 37.360 27.335 1.00 54.25 244 LEU A C 1
ATOM 1987 O O . LEU A 1 244 ? 16.272 38.372 27.991 1.00 54.25 244 LEU A O 1
ATOM 1991 N N . THR A 1 245 ? 17.510 37.307 26.445 1.00 52.38 245 THR A N 1
ATOM 1992 C CA . THR A 1 245 ? 18.375 38.445 26.118 1.00 52.38 245 THR A CA 1
ATOM 1993 C C . THR A 1 245 ? 17.591 39.529 25.364 1.00 52.38 245 THR A C 1
ATOM 1995 O O . THR A 1 245 ? 16.939 39.226 24.363 1.00 52.38 245 THR A O 1
ATOM 1998 N N . PRO A 1 246 ? 17.642 40.798 25.807 1.00 53.41 246 PRO A N 1
ATOM 1999 C CA . PRO A 1 246 ? 17.019 41.909 25.094 1.00 53.41 246 PRO A CA 1
ATOM 2000 C C . PRO A 1 246 ? 17.670 42.180 23.726 1.00 53.41 246 PRO A C 1
ATOM 2002 O O . PRO A 1 246 ? 18.883 42.048 23.558 1.00 53.41 246 PRO A O 1
ATOM 2005 N N . LEU A 1 247 ? 16.850 42.644 22.776 1.00 49.78 247 LEU A N 1
ATOM 2006 C CA . LEU A 1 247 ? 17.179 42.898 21.364 1.00 49.78 247 LEU A CA 1
ATOM 2007 C C . LEU A 1 247 ? 18.395 43.802 21.044 1.00 49.78 247 LEU A C 1
ATOM 2009 O O . LEU A 1 247 ? 18.999 43.546 20.006 1.00 49.78 247 LEU A O 1
ATOM 2013 N N . PRO A 1 248 ? 18.838 44.784 21.859 1.00 50.53 248 PRO A N 1
ATOM 2014 C CA . PRO A 1 248 ? 19.967 45.632 21.460 1.00 50.53 248 PRO A CA 1
ATOM 2015 C C . PRO A 1 248 ? 21.352 44.966 21.599 1.00 50.53 248 PRO A C 1
ATOM 2017 O O . PRO A 1 248 ? 22.356 45.594 21.293 1.00 50.53 248 PRO A O 1
ATOM 2020 N N . PHE A 1 249 ? 21.445 43.701 22.036 1.00 48.88 249 PHE A N 1
ATOM 2021 C CA . PHE A 1 249 ? 22.722 42.966 22.114 1.00 48.88 249 PHE A CA 1
ATOM 2022 C C . PHE A 1 249 ? 23.072 42.182 20.828 1.00 48.88 249 PHE A C 1
ATOM 2024 O O . PHE A 1 249 ? 24.157 41.613 20.732 1.00 48.88 249 PHE A O 1
ATOM 2031 N N . LEU A 1 250 ? 22.178 42.130 19.829 1.00 49.47 250 LEU A N 1
ATOM 2032 C CA . LEU A 1 250 ? 22.427 41.416 18.565 1.00 49.47 250 LEU A CA 1
ATOM 2033 C C . LEU A 1 250 ? 23.016 42.293 17.445 1.00 49.47 250 LEU A C 1
ATOM 2035 O O . LEU A 1 250 ? 23.391 41.750 16.408 1.00 49.47 250 LEU A O 1
ATOM 2039 N N . GLU A 1 251 ? 23.081 43.616 17.620 1.00 53.28 251 GLU A N 1
ATOM 2040 C CA . GLU A 1 251 ? 23.417 44.542 16.525 1.00 53.28 251 GLU A CA 1
ATOM 2041 C C . GLU A 1 251 ? 24.916 44.874 16.403 1.00 53.28 251 GLU A C 1
ATOM 2043 O O . GLU A 1 251 ? 25.345 45.264 15.322 1.00 53.28 251 GLU A O 1
ATOM 2048 N N . ASP A 1 252 ? 25.739 44.614 17.427 1.00 45.28 252 ASP A N 1
ATOM 2049 C CA . ASP A 1 252 ? 27.155 45.041 17.447 1.00 45.28 252 ASP A CA 1
ATOM 2050 C C . ASP A 1 252 ? 28.196 43.911 17.323 1.00 45.28 252 ASP A C 1
ATOM 2052 O O . ASP A 1 252 ? 29.389 44.126 17.535 1.00 45.28 252 ASP A O 1
ATOM 2056 N N . ASN A 1 253 ? 27.793 42.696 16.937 1.00 39.62 253 ASN A N 1
ATOM 2057 C CA . ASN A 1 253 ? 28.736 41.593 16.720 1.00 39.62 253 ASN A CA 1
ATOM 2058 C C . ASN A 1 253 ? 28.463 40.883 15.382 1.00 39.62 253 ASN A C 1
ATOM 2060 O O . ASN A 1 253 ? 27.5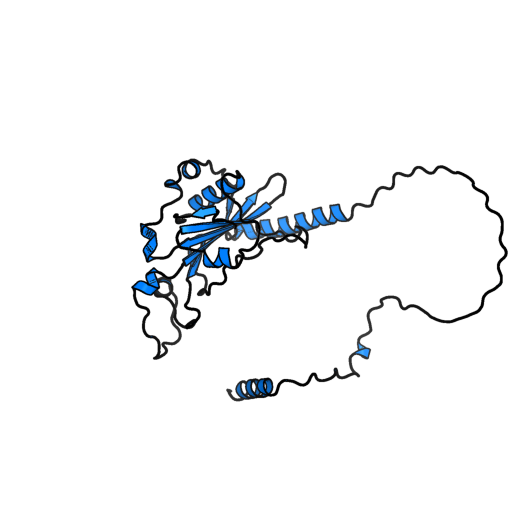79 40.024 15.312 1.00 39.62 253 ASN A O 1
ATOM 2064 N N . PRO A 1 254 ? 29.197 41.191 14.293 1.00 46.84 254 PRO A N 1
ATOM 2065 C CA . PRO A 1 254 ? 29.074 40.418 13.069 1.00 46.84 254 PRO A CA 1
ATOM 2066 C C . PRO A 1 254 ? 29.582 38.994 13.324 1.00 46.84 254 PRO A C 1
ATOM 2068 O O . PRO A 1 254 ? 30.733 38.777 13.703 1.00 46.84 254 PRO A O 1
ATOM 2071 N N . THR A 1 255 ? 28.712 38.008 13.104 1.00 46.03 255 THR A N 1
ATOM 2072 C CA . THR A 1 255 ? 29.058 36.581 13.130 1.00 46.03 255 THR A CA 1
ATOM 2073 C C . THR A 1 255 ? 30.314 36.311 12.293 1.00 46.03 255 THR A C 1
ATOM 2075 O O . THR A 1 255 ? 30.410 36.850 11.182 1.00 46.03 255 THR A O 1
ATOM 2078 N N . PRO A 1 256 ? 31.249 35.453 12.742 1.00 40.03 256 PRO A N 1
ATOM 2079 C CA . PRO A 1 256 ? 32.403 35.092 11.934 1.00 40.03 256 PRO A CA 1
ATOM 2080 C C . PRO A 1 256 ? 31.921 34.463 10.624 1.00 40.03 256 PRO A C 1
ATOM 2082 O O . PRO A 1 256 ? 31.222 33.449 10.618 1.00 40.03 256 PRO A O 1
ATOM 2085 N N . ARG A 1 257 ? 32.278 35.101 9.503 1.00 44.41 257 ARG A N 1
ATOM 2086 C CA . ARG A 1 257 ? 32.069 34.575 8.153 1.00 44.41 257 ARG A CA 1
ATOM 2087 C C . ARG A 1 257 ? 32.778 33.228 8.061 1.00 44.41 257 ARG A C 1
ATOM 2089 O O . ARG A 1 257 ? 33.994 33.169 7.911 1.00 44.41 257 ARG A O 1
ATOM 2096 N N . THR A 1 258 ? 32.019 32.143 8.139 1.00 42.47 258 THR A N 1
ATOM 2097 C CA . THR A 1 258 ? 32.487 30.829 7.706 1.00 42.47 258 THR A CA 1
ATOM 2098 C C . THR A 1 258 ? 32.913 30.959 6.247 1.00 42.47 258 THR A C 1
ATOM 2100 O O . THR A 1 258 ? 32.093 31.323 5.400 1.00 42.47 258 THR A O 1
ATOM 2103 N N . HIS A 1 259 ? 34.197 30.731 5.971 1.00 45.88 259 HIS A N 1
ATOM 2104 C CA . HIS A 1 259 ? 34.754 30.702 4.622 1.00 45.88 259 HIS A CA 1
ATOM 2105 C C . HIS A 1 259 ? 33.882 29.810 3.725 1.00 45.88 259 HIS A C 1
ATOM 2107 O O . HIS A 1 259 ? 33.790 28.603 3.941 1.00 45.88 259 HIS A O 1
ATOM 2113 N N . ARG A 1 260 ? 33.208 30.426 2.748 1.00 50.41 260 ARG A N 1
ATOM 2114 C CA . ARG A 1 260 ? 32.455 29.725 1.702 1.00 50.41 260 ARG A CA 1
ATOM 2115 C C . ARG A 1 260 ? 33.423 29.028 0.753 1.00 50.41 260 ARG A C 1
ATOM 2117 O O . ARG A 1 260 ? 34.492 29.560 0.457 1.00 50.41 260 ARG A O 1
ATOM 2124 N N . CYS A 1 261 ? 33.019 27.857 0.274 1.00 48.28 261 CYS A N 1
ATOM 2125 C CA . CYS A 1 261 ? 33.757 27.091 -0.718 1.00 48.28 261 CYS A CA 1
ATOM 2126 C C . CYS A 1 261 ? 33.816 27.876 -2.051 1.00 48.28 261 CYS A C 1
ATOM 2128 O O . CYS A 1 261 ? 32.797 28.460 -2.435 1.00 48.28 261 CYS A O 1
ATOM 2130 N N . PRO A 1 262 ? 34.957 27.932 -2.768 1.00 52.84 262 PRO A N 1
ATOM 2131 C CA . PRO A 1 262 ? 35.093 28.689 -4.022 1.00 52.84 262 PRO A CA 1
ATOM 2132 C C . PRO A 1 262 ? 34.088 28.295 -5.119 1.00 52.84 262 PRO A C 1
ATOM 2134 O O . PRO A 1 262 ? 33.753 29.107 -5.984 1.00 52.84 262 PRO A O 1
ATOM 2137 N N . GLU A 1 263 ? 33.579 27.065 -5.083 1.00 53.25 263 GLU A N 1
ATOM 2138 C CA . GLU A 1 263 ? 32.555 26.551 -5.993 1.00 53.25 263 GLU A CA 1
ATOM 2139 C C . GLU A 1 263 ? 31.189 27.241 -5.813 1.00 53.25 263 GLU A C 1
ATOM 2141 O O . GLU A 1 263 ? 30.483 27.462 -6.801 1.00 53.25 263 GLU A O 1
ATOM 2146 N N . ASP A 1 264 ? 30.848 27.675 -4.595 1.00 52.06 264 ASP A N 1
ATOM 2147 C CA . ASP A 1 264 ? 29.554 28.303 -4.290 1.00 52.06 264 ASP A CA 1
ATOM 2148 C C . ASP A 1 264 ? 29.448 29.735 -4.850 1.00 52.06 264 ASP A C 1
ATOM 2150 O O . ASP A 1 264 ? 28.350 30.221 -5.138 1.00 52.06 264 ASP A O 1
ATOM 2154 N N . GLU A 1 265 ? 30.578 30.424 -5.065 1.00 56.16 265 GLU A N 1
ATOM 2155 C CA . GLU A 1 265 ? 30.591 31.748 -5.709 1.00 56.16 265 GLU A CA 1
ATOM 2156 C C . GLU A 1 265 ? 30.285 31.674 -7.210 1.00 56.16 265 GLU A C 1
ATOM 2158 O O . GLU A 1 265 ? 29.683 32.597 -7.766 1.00 56.16 265 GLU A O 1
ATOM 2163 N N . LYS A 1 266 ? 30.654 30.573 -7.878 1.00 51.00 266 LYS A N 1
ATOM 2164 C CA . LYS A 1 266 ? 30.399 30.404 -9.316 1.00 51.00 266 LYS A CA 1
ATOM 2165 C C . LYS A 1 266 ? 28.905 30.238 -9.592 1.00 51.00 266 LYS A C 1
ATOM 2167 O O . LYS A 1 266 ? 28.400 30.820 -10.547 1.00 51.00 266 LYS A O 1
ATOM 2172 N N . VAL A 1 267 ? 28.183 29.532 -8.722 1.00 55.03 267 VAL A N 1
ATOM 2173 C CA . VAL A 1 267 ? 26.734 29.298 -8.867 1.00 55.03 267 VAL A CA 1
ATOM 2174 C C . VAL A 1 267 ? 25.926 30.588 -8.678 1.00 55.03 267 VAL A C 1
ATOM 2176 O O . VAL A 1 267 ? 24.975 30.838 -9.416 1.00 55.03 267 VAL A O 1
ATOM 2179 N N . LEU A 1 268 ? 26.334 31.462 -7.752 1.00 48.56 268 LEU A N 1
ATOM 2180 C CA . LEU A 1 268 ? 25.643 32.734 -7.505 1.00 48.56 268 LEU A CA 1
ATOM 2181 C C . LEU A 1 268 ? 25.828 33.760 -8.633 1.00 48.56 268 LEU A C 1
ATOM 2183 O O . LEU A 1 268 ? 24.904 34.530 -8.909 1.00 48.56 268 LEU A O 1
ATOM 2187 N N . ARG A 1 269 ? 26.975 33.748 -9.326 1.00 54.22 269 ARG A N 1
ATOM 2188 C CA . ARG A 1 269 ? 27.204 34.614 -10.499 1.00 54.22 269 ARG A CA 1
ATOM 2189 C C . ARG A 1 269 ? 26.391 34.188 -11.725 1.00 54.22 269 ARG A C 1
ATOM 2191 O O . ARG A 1 269 ? 26.006 35.048 -12.509 1.00 54.22 269 ARG A O 1
ATOM 2198 N N . PHE A 1 270 ? 26.070 32.900 -11.867 1.00 52.41 270 PHE A N 1
ATOM 2199 C CA . PHE A 1 270 ? 25.219 32.412 -12.962 1.00 52.41 270 PHE A CA 1
ATOM 2200 C C . PHE A 1 270 ? 23.732 32.753 -12.785 1.00 52.41 270 PHE A C 1
ATOM 2202 O O . PHE A 1 270 ? 23.022 32.906 -13.773 1.00 52.41 270 PHE A O 1
ATOM 2209 N N . LEU A 1 271 ? 23.256 32.925 -11.548 1.00 51.19 271 LEU A N 1
ATOM 2210 C CA . LEU A 1 271 ? 21.842 33.212 -11.263 1.00 51.19 271 LEU A CA 1
ATOM 2211 C C . LEU A 1 271 ? 21.475 34.704 -11.325 1.00 51.19 271 LEU A C 1
ATOM 2213 O O . LEU A 1 271 ? 20.302 35.045 -11.217 1.00 51.19 271 LEU A O 1
ATOM 2217 N N . THR A 1 272 ? 22.450 35.598 -11.500 1.00 49.31 272 THR A N 1
ATOM 2218 C CA . THR A 1 272 ? 22.242 37.059 -11.459 1.00 49.31 272 THR A CA 1
ATOM 2219 C C . THR A 1 272 ? 22.474 37.772 -12.795 1.00 49.31 272 THR A C 1
ATOM 2221 O O . THR A 1 272 ? 22.340 38.989 -12.853 1.00 49.31 272 THR A O 1
ATOM 2224 N N . GLN A 1 273 ? 22.750 37.043 -13.883 1.00 46.75 273 GLN A N 1
ATOM 2225 C CA . GLN A 1 273 ? 22.908 37.606 -15.238 1.00 46.75 273 GLN A CA 1
ATOM 2226 C C . GLN A 1 273 ? 21.869 37.081 -16.246 1.00 46.75 273 GLN A C 1
ATOM 2228 O O . GLN A 1 273 ? 22.149 36.956 -17.433 1.00 46.75 273 GLN A O 1
ATOM 2233 N N . GLY A 1 274 ? 20.663 36.761 -15.773 1.00 49.00 274 GLY A N 1
ATOM 2234 C CA . GLY A 1 274 ? 19.554 36.284 -16.606 1.00 49.00 274 GLY A CA 1
ATOM 2235 C C . GLY A 1 274 ? 18.267 37.086 -16.425 1.00 49.00 274 GLY A C 1
ATOM 2236 O O . GLY A 1 274 ? 17.208 36.479 -16.283 1.00 49.00 274 GLY A O 1
ATOM 2237 N N . LEU A 1 275 ? 18.371 38.417 -16.379 1.00 41.62 275 LEU A N 1
ATOM 2238 C CA . LEU A 1 275 ? 17.261 39.361 -16.549 1.00 41.62 275 LEU A CA 1
ATOM 2239 C C . LEU A 1 275 ? 17.602 40.325 -17.685 1.00 41.62 275 LEU A C 1
ATOM 2241 O O . LEU A 1 275 ? 18.737 40.853 -17.658 1.00 41.62 275 LEU A O 1
#

Foldseek 3Di:
DDAFQWFQADDDDVLLVLLSVVCVVVVVTDADQAADDPVSLVPDAARGKHKYWADFPPPDPPGRGDNDHDSPFDWDDWDDDPLKTKTWGDDPVCNLADQVVVVVRPDDNPDDDPPCPDDDPVVQQRIKMKMKFWKWAADPVPGIIIMMMIHIRGNVCNVSGHGLCVVPVSVPDDRDPPRIGTPPPPVVVVVVVVRSVVVVVVVVVVVPDPPPPPDDDDDDDDDDDDDDDDDDDDDDDDDDDPDDDDDVVVPPDDDPPDDDDPVVVVVVVVVPPPD

Sequence (275 aa):
MQRPTCSGIRIRSTQDAHRIIRAVELNKLPLTVRRLDGEERRALKSGDVWVWEERGAVNDATSLGIERWTDGRTYGPSRVRDDFLFYTERDAEHPERPSKWARKQGASPTGSSPYDQPRSSADDLESLIKQTYSVFIQDERQGMKKWHLTAYFAQGHVEELGTVDDIPFIASLPIPEGRYRSARNPKNRYKDRDENRRQKERQLAHEFRPIQSDGHFVPHRYSLPPLTLPAPLLDHAPRPALGLTPLPFLEDNPTPRTHRCPEDEKVLRFLTQGL

Radius of gyration: 29.94 Å; chains: 1; bounding box: 55×63×98 Å

InterPro domains:
  IPR018608 Global transcription regulator [PF09729] (11-108)
  IPR018608 Global transcription regulator [PTHR28027] (2-206)

Organism: NCBI:txid1314777

Secondary structure (DSSP, 8-state):
----SB-SB---SHHHHHHHHHHHHTTSS--B-S---HHHHHT--TT-EEEEEBPPTTS-TT---BSS---S--B---EEETTEEEEEB--SS-TT---HHHHHTT-------TT-PPPPHHHHHHSEEEEEEEEEEEETTTEEEEEEEEEEEEGGGTTT-B-GGGSHHHHT----TTSEEETT-HHHHHHHHHHHHHHHHHHHHHHT-------------------PPPPPPP---PPPP-PPPPGGGSSS-PPP-----HHHHHHHHHTSS--

pLDDT: mean 73.73, std 21.98, range [35.75, 98.62]